Protein AF-A0A925PWD0-F1 (afdb_monomer)

Structure (mmCIF, N/CA/C/O backbone):
data_AF-A0A925PWD0-F1
#
_entry.id   AF-A0A925PWD0-F1
#
loop_
_atom_site.group_PDB
_atom_site.id
_atom_site.type_symbol
_atom_site.label_atom_id
_atom_site.label_alt_id
_atom_site.label_comp_id
_atom_site.label_asym_id
_atom_site.label_entity_id
_atom_site.label_seq_id
_atom_site.pdbx_PDB_ins_code
_atom_site.Cartn_x
_atom_site.Cartn_y
_atom_site.Cartn_z
_atom_site.occupancy
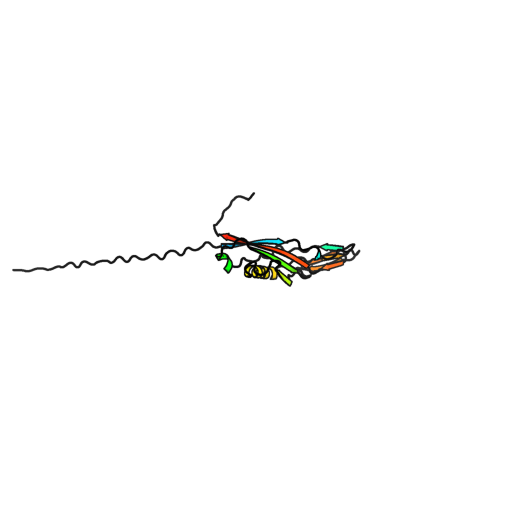_atom_site.B_iso_or_equiv
_atom_site.auth_seq_id
_atom_site.auth_comp_id
_atom_site.auth_asym_id
_atom_site.auth_atom_id
_atom_site.pdbx_PDB_model_num
ATOM 1 N N . MET A 1 1 ? -26.314 -36.583 107.421 1.00 37.47 1 MET A N 1
ATOM 2 C CA . MET A 1 1 ? -25.086 -37.087 106.774 1.00 37.47 1 MET A CA 1
ATOM 3 C C . MET A 1 1 ? -25.208 -36.868 105.271 1.00 37.47 1 MET A C 1
ATOM 5 O O . MET A 1 1 ? -26.117 -37.435 104.690 1.00 37.47 1 MET A O 1
ATOM 9 N N . ASN A 1 2 ? -24.307 -36.040 104.722 1.00 36.03 2 ASN A N 1
ATOM 10 C CA . ASN A 1 2 ? -23.785 -35.998 103.337 1.00 36.03 2 ASN A CA 1
ATOM 11 C C . ASN A 1 2 ? -24.796 -35.665 102.213 1.00 36.03 2 ASN A C 1
ATOM 13 O O . ASN A 1 2 ? -25.641 -36.484 101.892 1.00 36.03 2 ASN A O 1
ATOM 17 N N . LEU A 1 3 ? -24.865 -34.432 101.681 1.00 45.84 3 LEU A N 1
ATOM 18 C CA . LEU A 1 3 ? -23.930 -33.696 100.791 1.00 45.84 3 LEU A CA 1
ATOM 19 C C . LEU A 1 3 ? -23.773 -34.347 99.399 1.00 45.84 3 LEU A C 1
ATOM 21 O O . LEU A 1 3 ? -23.769 -35.569 99.305 1.00 45.84 3 LEU A O 1
ATOM 25 N N . HIS A 1 4 ? -23.546 -33.493 98.387 1.00 37.88 4 HIS A N 1
ATOM 26 C CA . HIS A 1 4 ? -23.200 -33.700 96.961 1.00 37.88 4 HIS A CA 1
ATOM 27 C C . HIS A 1 4 ? -24.377 -33.491 95.987 1.00 37.88 4 HIS A C 1
ATOM 29 O O . HIS A 1 4 ? -25.441 -34.050 96.183 1.00 37.88 4 HIS A O 1
ATOM 35 N N . ARG A 1 5 ? -24.281 -32.745 94.880 1.00 47.88 5 ARG A N 1
ATOM 36 C CA . ARG A 1 5 ? -23.246 -31.880 94.283 1.00 47.88 5 ARG A CA 1
ATOM 37 C C . ARG A 1 5 ? -23.944 -31.115 93.143 1.00 47.88 5 ARG A C 1
ATOM 39 O O . ARG A 1 5 ? -24.754 -31.689 92.424 1.00 47.88 5 ARG A O 1
ATOM 46 N N . ILE A 1 6 ? -23.604 -29.842 92.981 1.00 56.00 6 ILE A N 1
ATOM 47 C CA . ILE A 1 6 ? -23.965 -28.997 91.834 1.00 56.00 6 ILE A CA 1
ATOM 48 C C . ILE A 1 6 ? -23.190 -29.485 90.598 1.00 56.00 6 ILE A C 1
ATOM 50 O O . ILE A 1 6 ? -21.993 -29.750 90.701 1.00 56.00 6 ILE A O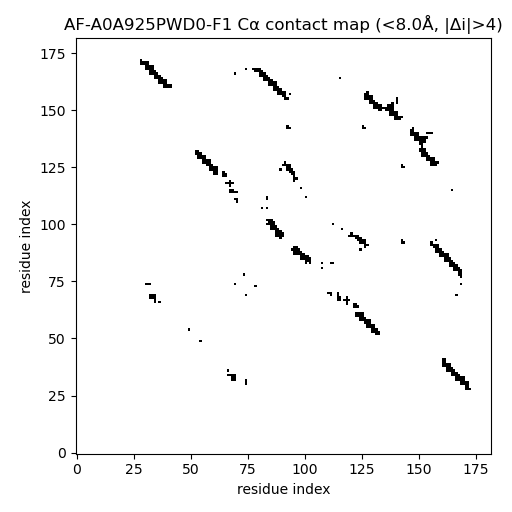 1
ATOM 54 N N . CYS A 1 7 ? -23.832 -29.541 89.430 1.00 39.88 7 CYS A N 1
ATOM 55 C CA . CYS A 1 7 ? -23.138 -29.498 88.141 1.00 39.88 7 CYS A CA 1
ATOM 56 C C . CYS A 1 7 ? -24.000 -28.745 87.121 1.00 39.88 7 CYS A C 1
ATOM 58 O O . CYS A 1 7 ? -24.932 -29.291 86.538 1.00 39.88 7 CYS A O 1
ATOM 60 N N . ALA A 1 8 ? -23.697 -27.458 86.961 1.00 47.94 8 ALA A N 1
ATOM 61 C CA . ALA A 1 8 ? -24.196 -26.630 85.877 1.00 47.94 8 ALA A CA 1
ATOM 62 C C . ALA A 1 8 ? -23.463 -27.022 84.585 1.00 47.94 8 ALA A C 1
ATOM 64 O O . ALA A 1 8 ? -22.235 -26.969 84.534 1.00 47.94 8 ALA A O 1
ATOM 65 N N . ILE A 1 9 ? -24.206 -27.421 83.554 1.00 51.12 9 ILE A N 1
ATOM 66 C CA . ILE A 1 9 ? -23.656 -27.665 82.218 1.00 51.12 9 ILE A CA 1
ATOM 67 C C . ILE A 1 9 ? -23.819 -26.371 81.420 1.00 51.12 9 ILE A C 1
ATOM 69 O O . ILE A 1 9 ? -24.931 -25.950 81.107 1.00 51.12 9 ILE A O 1
ATOM 73 N N . ALA A 1 10 ? -22.686 -25.723 81.151 1.00 51.53 10 ALA A N 1
ATOM 74 C CA . ALA A 1 10 ? -22.577 -24.549 80.300 1.00 51.53 10 ALA A CA 1
ATOM 75 C C . ALA A 1 10 ? -22.839 -24.931 78.833 1.00 51.53 10 ALA A C 1
ATOM 77 O O . ALA A 1 10 ? -22.207 -25.835 78.288 1.00 51.53 10 ALA A O 1
ATOM 78 N N . LEU A 1 11 ? -23.785 -24.233 78.207 1.00 48.12 11 LEU A N 1
ATOM 79 C CA . LEU A 1 11 ? -24.197 -24.417 76.820 1.00 48.12 11 LEU A CA 1
ATOM 80 C C . LEU A 1 11 ? -23.285 -23.577 75.905 1.00 48.12 11 LEU A C 1
ATOM 82 O O . LEU A 1 11 ? -23.420 -22.357 75.838 1.00 48.12 11 LEU A O 1
ATOM 86 N N . CYS A 1 12 ? -22.334 -24.215 75.217 1.00 44.69 12 CYS A N 1
ATOM 87 C CA . CYS A 1 12 ? -21.496 -23.566 74.204 1.00 44.69 12 CYS A CA 1
ATOM 88 C C . CYS A 1 12 ? -22.298 -23.332 72.913 1.00 44.69 12 CYS A C 1
ATOM 90 O O . CYS A 1 12 ? -22.581 -24.273 72.173 1.00 44.69 12 CYS A O 1
ATOM 92 N N . GLY A 1 13 ? -22.646 -22.075 72.630 1.00 51.06 13 GLY A N 1
ATOM 93 C CA . GLY A 1 13 ? -23.204 -21.654 71.345 1.00 51.06 13 GLY A CA 1
ATOM 94 C C . GLY A 1 13 ? -22.114 -21.572 70.275 1.00 51.06 13 GLY A C 1
ATOM 95 O O . GLY A 1 13 ? -21.239 -20.713 70.341 1.00 51.06 13 GLY A O 1
ATOM 96 N N . VAL A 1 14 ? -22.164 -22.463 69.285 1.00 57.44 14 VAL A N 1
ATOM 97 C CA . VAL A 1 14 ? -21.300 -22.407 68.098 1.00 57.44 14 VAL A CA 1
ATOM 98 C C . VAL A 1 14 ? -21.938 -21.448 67.095 1.00 57.44 14 VAL A C 1
ATOM 100 O O . VAL A 1 14 ? -22.982 -21.745 66.517 1.00 57.44 14 VAL A O 1
ATOM 103 N N . VAL A 1 15 ? -21.325 -20.282 66.897 1.00 61.31 15 VAL A N 1
ATOM 104 C CA . VAL A 1 15 ? -21.721 -19.340 65.844 1.00 61.31 15 VAL A CA 1
ATOM 105 C C . VAL A 1 15 ? -21.175 -19.871 64.519 1.00 61.31 15 VAL A C 1
ATOM 107 O O . VAL A 1 15 ? -19.968 -19.856 64.282 1.00 61.31 15 VAL A O 1
ATOM 110 N N . ALA A 1 16 ? -22.059 -20.381 63.663 1.00 58.75 16 ALA A N 1
ATOM 111 C CA . ALA A 1 16 ? -21.718 -20.765 62.300 1.00 58.75 16 ALA A CA 1
ATOM 112 C C . ALA A 1 16 ? -21.427 -19.499 61.475 1.00 58.75 16 ALA A C 1
ATOM 114 O O . ALA A 1 16 ? -22.331 -18.736 61.139 1.00 58.75 16 ALA A O 1
ATOM 115 N N . GLY A 1 17 ? -20.152 -19.258 61.169 1.00 46.69 17 GLY A N 1
ATOM 116 C CA . GLY A 1 17 ? -19.740 -18.225 60.225 1.00 46.69 17 GLY A CA 1
ATOM 117 C C . GLY A 1 17 ? -20.074 -18.651 58.797 1.00 46.69 17 GLY A C 1
ATOM 118 O O . GLY A 1 17 ? -19.444 -19.558 58.256 1.00 46.69 17 GLY A O 1
ATOM 119 N N . CYS A 1 18 ? -21.052 -17.997 58.173 1.00 51.19 18 CYS A N 1
ATOM 120 C CA . CYS A 1 18 ? -21.275 -18.099 56.735 1.00 51.19 18 CYS A CA 1
ATOM 121 C C . CYS A 1 18 ? -20.073 -17.488 56.005 1.00 51.19 18 CYS A C 1
ATOM 123 O O . CYS A 1 18 ? -19.943 -16.269 55.909 1.00 51.19 18 CYS A O 1
ATOM 125 N N . ALA A 1 19 ? -19.189 -18.338 55.486 1.00 55.91 19 ALA A N 1
ATOM 126 C CA . ALA A 1 19 ? -18.173 -17.925 54.533 1.00 55.91 19 ALA A CA 1
ATOM 127 C C . ALA A 1 19 ? -18.874 -17.461 53.245 1.00 55.91 19 ALA A C 1
ATOM 129 O O . ALA A 1 19 ? -19.354 -18.273 52.452 1.00 55.91 19 ALA A O 1
ATOM 130 N N . ALA A 1 20 ? -18.965 -16.145 53.054 1.00 49.53 20 ALA A N 1
ATOM 131 C CA . ALA A 1 20 ? -19.412 -15.554 51.803 1.00 49.53 20 ALA A CA 1
ATOM 132 C C . ALA A 1 20 ? -18.424 -15.950 50.695 1.00 49.53 20 ALA A C 1
ATOM 134 O O . ALA A 1 20 ? -17.280 -15.496 50.658 1.00 49.53 20 ALA A O 1
ATOM 135 N N . LYS A 1 21 ? -18.855 -16.846 49.806 1.00 49.72 21 LYS A N 1
ATOM 136 C CA . LYS A 1 21 ? -18.099 -17.243 48.618 1.00 49.72 21 LYS A CA 1
ATOM 137 C C . LYS A 1 21 ? -18.047 -16.021 47.694 1.00 49.72 21 LYS A C 1
ATOM 139 O O . LYS A 1 21 ? -19.094 -15.575 47.229 1.00 49.72 21 LYS A O 1
ATOM 144 N N . LYS A 1 22 ? -16.854 -15.448 47.475 1.00 44.25 22 LYS A N 1
ATOM 145 C CA . LYS A 1 22 ? -16.641 -14.358 46.504 1.00 44.25 22 LYS A CA 1
ATOM 146 C C . LYS A 1 22 ? -17.281 -14.791 45.173 1.00 44.25 22 LYS A C 1
ATOM 148 O O . LYS A 1 22 ? -16.967 -15.900 44.729 1.00 44.25 22 LYS A O 1
ATOM 153 N N . PRO A 1 23 ? -18.186 -13.996 44.568 1.00 46.59 23 PRO A N 1
ATOM 154 C CA . PRO A 1 23 ? -18.704 -14.296 43.241 1.00 46.59 23 PRO A CA 1
ATOM 155 C C . PRO A 1 23 ? -17.524 -14.548 42.309 1.00 46.59 23 PRO A C 1
ATOM 157 O O . PRO A 1 23 ? -16.574 -13.762 42.300 1.00 46.59 23 PRO A O 1
ATOM 160 N N . ALA A 1 24 ? -17.549 -15.677 41.603 1.00 49.78 24 ALA A N 1
ATOM 161 C CA . ALA A 1 24 ? -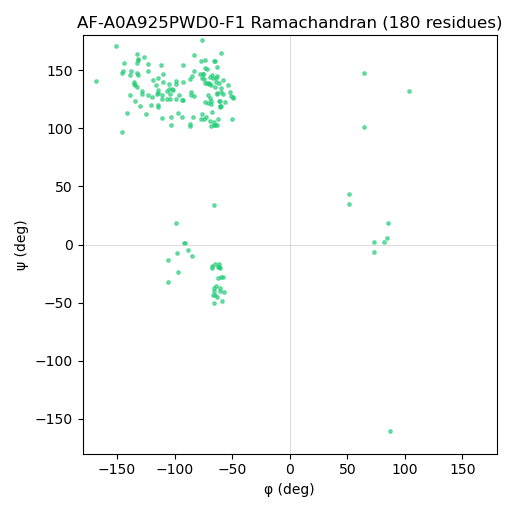16.571 -15.939 40.564 1.00 49.78 24 ALA A CA 1
ATOM 162 C C . ALA A 1 24 ? -16.640 -14.772 39.576 1.00 49.78 24 ALA A C 1
ATOM 164 O O . ALA A 1 24 ? -17.714 -14.443 39.071 1.00 49.78 24 ALA A O 1
ATOM 165 N N . GLU A 1 25 ? -15.506 -14.111 39.381 1.00 48.34 25 GLU A N 1
ATOM 166 C CA . GLU A 1 25 ? -15.354 -13.082 38.367 1.00 48.34 25 GLU A CA 1
ATOM 167 C C . GLU A 1 25 ? -15.643 -13.747 37.019 1.00 48.34 25 GLU A C 1
ATOM 169 O O . GLU A 1 25 ? -15.025 -14.757 36.675 1.00 48.34 25 GLU A O 1
ATOM 174 N N . LEU A 1 26 ? -16.672 -13.264 36.320 1.00 43.69 26 LEU A N 1
ATOM 175 C CA . LEU A 1 26 ? -16.999 -13.734 34.981 1.00 43.69 26 LEU A CA 1
ATOM 176 C C . LEU A 1 26 ? -15.813 -13.373 34.087 1.00 43.69 26 LEU A C 1
ATOM 178 O O . LEU A 1 26 ? -15.642 -12.210 33.732 1.00 43.69 26 LEU A O 1
ATOM 182 N N . VAL A 1 27 ? -14.979 -14.360 33.761 1.00 46.56 27 VAL A N 1
ATOM 183 C CA . VAL A 1 27 ? -13.963 -14.216 32.719 1.00 46.56 27 VAL A CA 1
ATOM 184 C C . VAL A 1 27 ? -14.730 -14.050 31.413 1.00 46.56 27 VAL A C 1
ATOM 186 O O . VAL A 1 27 ? -15.363 -14.995 30.937 1.00 46.56 27 VAL A O 1
ATOM 189 N N . GLU A 1 28 ? -14.766 -12.826 30.886 1.00 56.44 28 GLU A N 1
ATOM 190 C CA . GLU A 1 28 ? -15.310 -12.594 29.553 1.00 56.44 28 GLU A CA 1
ATOM 191 C C . GLU A 1 28 ? -14.492 -13.424 28.552 1.00 56.44 28 GLU A C 1
ATOM 193 O O . GLU A 1 28 ? -13.265 -13.446 28.663 1.00 56.44 28 GLU A O 1
ATOM 198 N N . PRO A 1 29 ? -15.134 -14.135 27.607 1.00 55.78 29 PRO A N 1
ATOM 199 C CA . PRO A 1 29 ? -14.403 -14.933 26.632 1.00 55.78 29 PRO A CA 1
ATOM 200 C C . PRO A 1 29 ? -13.434 -14.046 25.844 1.00 55.78 29 PRO A C 1
ATOM 202 O O . PRO A 1 29 ? -13.783 -12.914 25.490 1.00 55.78 29 PRO A O 1
ATOM 205 N N . ASP A 1 30 ? -12.243 -14.577 25.555 1.00 56.53 30 ASP A N 1
ATOM 206 C CA . ASP A 1 30 ? -11.233 -13.897 24.743 1.00 56.53 30 ASP A CA 1
ATOM 207 C C . ASP A 1 30 ? -11.850 -13.420 23.418 1.00 56.53 30 ASP A C 1
ATOM 209 O O . ASP A 1 30 ? -12.560 -14.163 22.737 1.00 56.53 30 ASP A O 1
ATOM 213 N N . ARG A 1 31 ? -11.616 -12.156 23.053 1.00 59.62 31 ARG A N 1
ATOM 214 C CA . ARG A 1 31 ? -12.145 -11.550 21.821 1.00 59.62 31 ARG A CA 1
ATOM 215 C C . ARG A 1 31 ? -11.053 -11.500 20.772 1.00 59.62 31 ARG A C 1
ATOM 217 O O . ARG A 1 31 ? -9.949 -11.041 21.056 1.00 59.62 31 ARG A O 1
ATOM 224 N N . ILE A 1 32 ? -11.378 -11.923 19.555 1.00 66.94 32 ILE A N 1
ATOM 225 C CA . ILE A 1 32 ? -10.427 -11.946 18.444 1.00 66.94 32 ILE A CA 1
ATOM 226 C C . ILE A 1 32 ? -10.906 -10.947 17.390 1.00 66.94 32 ILE A C 1
ATOM 228 O O . ILE A 1 32 ? -12.024 -11.049 16.878 1.00 66.94 32 ILE A O 1
ATOM 232 N N . GLY A 1 33 ? -10.065 -9.957 17.095 1.00 64.69 33 GLY A N 1
ATOM 233 C CA . GLY A 1 33 ? -10.262 -9.065 15.958 1.00 64.69 33 GLY A CA 1
ATOM 234 C C . GLY A 1 33 ? -9.850 -9.741 14.650 1.00 64.69 33 GLY A C 1
ATOM 235 O O . GLY A 1 33 ? -8.910 -10.531 14.629 1.00 64.69 33 GLY A O 1
ATOM 236 N N . ASP A 1 34 ? -10.544 -9.419 13.565 1.00 70.25 34 ASP A N 1
ATOM 237 C CA . ASP A 1 34 ? -10.271 -9.902 12.209 1.00 70.25 34 ASP A CA 1
ATOM 238 C C . ASP A 1 34 ? -10.275 -8.712 11.238 1.00 70.25 34 ASP A C 1
ATOM 240 O O . ASP A 1 34 ? -11.022 -7.746 11.443 1.00 70.25 34 ASP A O 1
ATOM 244 N N . VAL A 1 35 ? -9.437 -8.757 10.201 1.00 68.38 35 VAL A N 1
ATOM 245 C CA . VAL A 1 35 ? -9.275 -7.655 9.244 1.00 68.38 35 VAL A CA 1
ATOM 246 C C . VAL A 1 35 ? -9.380 -8.147 7.807 1.00 68.38 35 VAL A C 1
ATOM 248 O O . VAL A 1 35 ? -8.549 -8.914 7.328 1.00 68.38 35 VAL A O 1
ATOM 251 N N . GLY A 1 36 ? -10.376 -7.622 7.094 1.00 67.81 36 GLY A N 1
ATOM 252 C CA . GLY A 1 36 ? -10.478 -7.726 5.641 1.00 67.81 36 GLY A CA 1
ATOM 253 C C . GLY A 1 36 ? -9.712 -6.601 4.945 1.00 67.81 36 GLY A C 1
ATOM 254 O O . GLY A 1 36 ? -9.721 -5.463 5.413 1.00 67.81 36 GLY A O 1
ATOM 255 N N . ILE A 1 37 ? -9.076 -6.911 3.816 1.00 80.19 37 ILE A N 1
ATOM 256 C CA . ILE A 1 37 ? -8.270 -5.969 3.029 1.00 80.19 37 ILE A CA 1
ATOM 257 C C . ILE A 1 37 ? -8.749 -6.014 1.582 1.00 80.19 37 ILE A C 1
ATOM 259 O O . ILE A 1 37 ? -8.836 -7.090 0.991 1.00 80.19 37 ILE A O 1
ATOM 263 N N . LEU A 1 38 ? -9.027 -4.848 1.003 1.00 77.50 38 LEU A N 1
ATOM 264 C CA . LEU A 1 38 ? -9.427 -4.717 -0.392 1.00 77.50 38 LEU A CA 1
ATOM 265 C C . LEU A 1 38 ? -8.665 -3.567 -1.055 1.00 77.50 38 LEU A C 1
ATOM 267 O O . LEU A 1 38 ? -8.746 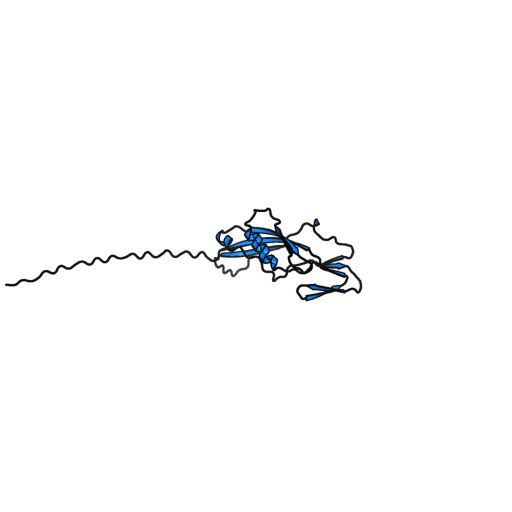-2.432 -0.593 1.00 77.50 38 LEU A O 1
ATOM 271 N N . ALA A 1 39 ? -7.960 -3.849 -2.153 1.00 80.00 39 ALA A N 1
ATOM 272 C CA . ALA A 1 39 ? -7.487 -2.799 -3.053 1.00 80.00 39 ALA A CA 1
ATOM 273 C C . ALA A 1 39 ? -8.695 -2.210 -3.793 1.00 80.00 39 ALA A C 1
ATOM 275 O O . ALA A 1 39 ? -9.497 -2.956 -4.362 1.00 80.00 39 ALA A O 1
ATOM 276 N N . ILE A 1 40 ? -8.835 -0.887 -3.770 1.00 84.50 40 ILE A N 1
ATOM 277 C CA . ILE A 1 40 ? -9.938 -0.170 -4.416 1.00 84.50 40 ILE A CA 1
ATOM 278 C C . ILE A 1 40 ? -9.414 0.648 -5.598 1.00 84.50 40 ILE A C 1
ATOM 280 O O . ILE A 1 40 ? -8.239 1.010 -5.661 1.00 84.50 40 ILE A O 1
ATOM 284 N N . GLU A 1 41 ? -10.284 0.905 -6.570 1.00 80.06 41 GLU A N 1
ATOM 285 C CA . GLU A 1 41 ? -9.915 1.648 -7.773 1.00 80.06 41 GLU A CA 1
ATOM 286 C C . GLU A 1 41 ? -9.623 3.116 -7.432 1.00 80.06 41 GLU A C 1
ATOM 288 O O . GLU A 1 41 ? -10.481 3.829 -6.908 1.00 80.06 41 GLU A O 1
ATOM 293 N N . ALA A 1 42 ? -8.402 3.560 -7.735 1.00 79.06 42 ALA A N 1
ATOM 294 C CA . ALA A 1 42 ? -8.022 4.965 -7.663 1.00 79.06 42 ALA A CA 1
ATOM 295 C C . ALA A 1 42 ? -8.579 5.739 -8.869 1.00 79.06 42 ALA A C 1
ATOM 297 O O . ALA A 1 42 ? -8.863 5.170 -9.924 1.00 79.06 42 ALA A O 1
ATOM 298 N N . ALA A 1 43 ? -8.709 7.061 -8.741 1.00 77.44 43 ALA A N 1
ATOM 299 C CA . ALA A 1 43 ? -9.206 7.897 -9.828 1.00 77.44 43 ALA A CA 1
ATOM 300 C C . ALA A 1 43 ? -8.304 7.786 -11.083 1.00 77.44 43 ALA A C 1
ATOM 302 O O . ALA A 1 43 ? -7.091 7.983 -10.979 1.00 77.44 43 ALA A O 1
ATOM 303 N N . PRO A 1 44 ? -8.861 7.570 -12.295 1.00 73.69 44 PRO A N 1
ATOM 304 C CA . PRO A 1 44 ? -8.063 7.428 -13.520 1.00 73.69 44 PRO A CA 1
ATOM 305 C C . PRO A 1 44 ? -7.165 8.631 -13.832 1.00 73.69 44 PRO A C 1
ATOM 307 O O . PRO A 1 44 ? -6.118 8.475 -14.456 1.00 73.69 44 PRO A O 1
ATOM 310 N N . ALA A 1 45 ? -7.560 9.827 -13.381 1.00 80.94 45 ALA A N 1
ATOM 311 C CA . ALA A 1 45 ? -6.792 11.060 -13.541 1.00 80.94 45 ALA A CA 1
ATOM 312 C C . ALA A 1 45 ? -5.416 11.022 -12.850 1.00 80.94 45 ALA A C 1
ATOM 314 O O . ALA A 1 45 ? -4.534 11.788 -13.228 1.00 80.94 45 ALA A O 1
ATOM 315 N N . ASP A 1 46 ? -5.222 10.116 -11.887 1.00 80.00 46 ASP A N 1
ATOM 316 C CA . ASP A 1 46 ? -3.974 9.975 -11.138 1.00 80.00 46 ASP A CA 1
ATOM 317 C C . ASP A 1 46 ? -3.010 8.947 -11.783 1.00 80.00 46 ASP A C 1
ATOM 319 O O . ASP A 1 46 ? -1.928 8.681 -11.255 1.00 80.00 46 ASP A O 1
ATOM 323 N N . SER A 1 47 ? -3.381 8.346 -12.923 1.00 85.31 47 SER A N 1
ATOM 324 C CA . SER A 1 47 ? -2.568 7.340 -13.622 1.00 85.31 47 SER A CA 1
ATOM 325 C C . SER A 1 47 ? -1.500 7.955 -14.527 1.00 85.31 47 SER A C 1
ATOM 327 O O . SER A 1 47 ? -1.689 9.009 -15.133 1.00 85.31 47 SER A O 1
ATOM 329 N N . TYR A 1 48 ? -0.381 7.244 -14.692 1.00 89.19 48 TYR A N 1
ATOM 330 C CA . TYR A 1 48 ? 0.623 7.617 -15.687 1.00 89.19 48 TYR A CA 1
ATOM 331 C C . TYR A 1 48 ? 0.043 7.576 -17.110 1.00 89.19 48 TYR A C 1
ATOM 333 O O . TYR A 1 48 ? -0.671 6.626 -17.448 1.00 89.19 48 TYR A O 1
ATOM 341 N N . PRO A 1 49 ? 0.383 8.553 -17.973 1.00 88.62 49 PRO A N 1
ATOM 342 C CA . PRO A 1 49 ? 0.033 8.476 -19.381 1.00 88.62 49 PRO A CA 1
ATOM 343 C C . PRO A 1 49 ? 0.752 7.290 -20.032 1.00 88.62 49 PRO A C 1
ATOM 345 O O . PRO A 1 49 ? 1.899 6.980 -19.700 1.00 88.62 49 PRO A O 1
ATOM 348 N N . VAL A 1 50 ? 0.070 6.629 -20.965 1.00 87.44 50 VAL A N 1
ATOM 349 C CA . VAL A 1 50 ? 0.633 5.520 -21.740 1.00 87.44 50 VAL A CA 1
ATOM 350 C C . VAL A 1 50 ? 0.996 6.031 -23.128 1.00 87.44 50 VAL A C 1
ATOM 352 O O . VAL A 1 50 ? 0.112 6.304 -23.940 1.00 87.44 50 VAL A O 1
ATOM 355 N N . ASP A 1 51 ? 2.294 6.134 -23.413 1.00 89.06 51 ASP A N 1
ATOM 356 C CA . ASP A 1 51 ? 2.776 6.520 -24.738 1.00 89.06 51 ASP A CA 1
ATOM 357 C C . ASP A 1 51 ? 2.832 5.329 -25.710 1.00 89.06 51 ASP A C 1
ATOM 359 O O . ASP A 1 51 ? 2.834 4.148 -25.342 1.00 89.06 51 ASP A O 1
ATOM 363 N N . THR A 1 52 ? 2.919 5.634 -27.008 1.00 86.44 52 THR A N 1
ATOM 364 C CA . THR A 1 52 ? 3.002 4.602 -28.051 1.00 86.44 52 THR A CA 1
ATOM 365 C C . THR A 1 52 ? 4.248 3.731 -27.869 1.00 86.44 52 THR A C 1
ATOM 367 O O . THR A 1 52 ? 5.382 4.210 -27.893 1.00 86.44 52 THR A O 1
ATOM 370 N N . GLY A 1 53 ? 4.039 2.416 -27.759 1.00 85.81 53 GLY A N 1
ATOM 371 C CA . GLY A 1 53 ? 5.120 1.440 -27.595 1.00 85.81 53 GLY A CA 1
ATOM 372 C C . GLY A 1 53 ? 5.585 1.247 -26.150 1.00 85.81 53 GLY A C 1
ATOM 373 O O . GLY A 1 53 ? 6.540 0.490 -25.931 1.00 85.81 53 GLY A O 1
ATOM 374 N N . GLU A 1 54 ? 4.906 1.883 -25.196 1.00 92.25 54 GLU A N 1
ATOM 375 C CA . GLU A 1 54 ? 5.065 1.634 -23.770 1.00 92.25 54 GLU A CA 1
ATOM 376 C C . GLU A 1 54 ? 4.060 0.597 -23.263 1.00 92.25 54 GLU A C 1
ATOM 378 O O . GLU A 1 54 ? 2.989 0.381 -23.832 1.00 92.25 54 GLU A O 1
ATOM 383 N N . ARG A 1 55 ? 4.438 -0.080 -22.183 1.00 92.56 55 ARG A N 1
ATOM 384 C CA . ARG A 1 55 ? 3.549 -0.910 -21.373 1.00 92.56 55 ARG A CA 1
ATOM 385 C C . ARG A 1 55 ? 3.950 -0.799 -19.912 1.00 92.56 55 ARG A C 1
ATOM 387 O O . ARG A 1 55 ? 5.118 -0.548 -19.614 1.00 92.56 55 ARG A O 1
ATOM 394 N N . PHE A 1 56 ? 3.006 -1.070 -19.024 1.00 93.25 56 PHE A N 1
ATOM 395 C CA . PHE A 1 56 ? 3.252 -1.105 -17.590 1.00 93.25 56 PHE A CA 1
ATOM 396 C C . PHE A 1 56 ? 3.163 -2.537 -17.062 1.00 93.25 56 PHE A C 1
ATOM 398 O O . PHE A 1 56 ? 2.316 -3.320 -17.492 1.00 93.25 56 PHE A O 1
ATOM 405 N N . VAL A 1 57 ? 4.065 -2.881 -16.145 1.00 92.94 57 VAL A N 1
ATOM 406 C CA . VAL A 1 57 ? 3.905 -4.016 -15.232 1.00 92.94 57 VAL A CA 1
ATOM 407 C C . VAL A 1 57 ? 3.377 -3.433 -13.937 1.00 92.94 57 VAL A C 1
ATOM 409 O O . VAL A 1 57 ? 4.065 -2.630 -13.305 1.00 92.94 57 VAL A O 1
ATOM 412 N N . TYR A 1 58 ? 2.141 -3.783 -13.598 1.00 90.62 58 TYR A N 1
ATOM 413 C CA . TYR 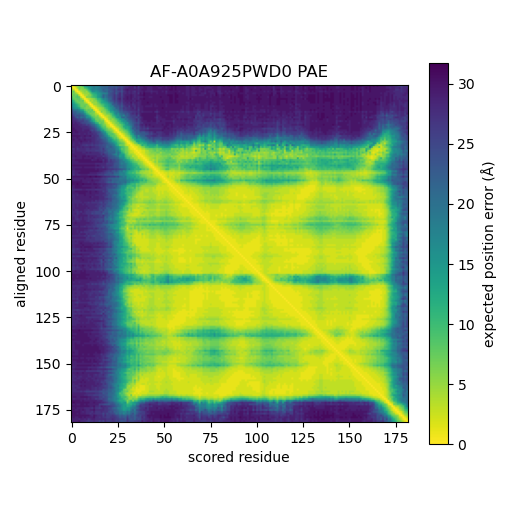A 1 58 ? 1.468 -3.225 -12.436 1.00 90.62 58 TYR A CA 1
ATOM 414 C C . TYR A 1 58 ? 2.023 -3.813 -11.136 1.00 90.62 58 TYR A C 1
ATOM 416 O O . TYR A 1 58 ? 2.333 -5.006 -11.094 1.00 90.62 58 TYR A O 1
ATOM 424 N N . PRO A 1 59 ? 2.139 -2.986 -10.088 1.00 93.88 59 PRO A N 1
ATOM 425 C CA . PRO A 1 59 ? 2.595 -3.422 -8.784 1.00 93.88 59 PRO A CA 1
ATOM 426 C C . PRO A 1 59 ? 1.517 -4.238 -8.068 1.00 93.88 59 PRO A C 1
ATOM 428 O O . PRO A 1 59 ? 0.316 -4.025 -8.244 1.00 93.88 59 PRO A O 1
ATOM 431 N N . ALA A 1 60 ? 1.972 -5.128 -7.201 1.00 90.88 60 ALA A N 1
ATOM 432 C CA . ALA A 1 60 ? 1.165 -5.931 -6.294 1.00 90.88 60 ALA A CA 1
ATOM 433 C C . ALA A 1 60 ? 1.852 -6.006 -4.920 1.00 90.88 60 ALA A C 1
ATOM 435 O O . ALA A 1 60 ? 3.091 -6.019 -4.880 1.00 90.88 60 ALA A O 1
ATOM 436 N N . PRO A 1 61 ? 1.092 -6.046 -3.810 1.00 93.12 61 PRO A N 1
ATOM 437 C CA . PRO A 1 61 ? 1.654 -6.317 -2.489 1.00 93.12 61 PRO A CA 1
ATOM 438 C C . PRO A 1 61 ? 2.249 -7.728 -2.448 1.00 93.12 61 PRO A C 1
ATOM 440 O O . PRO A 1 61 ? 1.802 -8.611 -3.179 1.00 93.12 61 PRO A O 1
ATOM 443 N N . TRP A 1 62 ? 3.243 -7.947 -1.590 1.00 89.25 62 TRP A N 1
ATOM 444 C CA . TRP A 1 62 ? 3.708 -9.302 -1.293 1.00 89.25 62 TRP A CA 1
ATOM 445 C C . TRP A 1 62 ? 2.725 -10.029 -0.368 1.00 89.25 62 TRP A C 1
ATOM 447 O O . TRP A 1 62 ? 2.096 -9.409 0.491 1.00 89.25 62 TRP A O 1
ATOM 457 N N . ASP A 1 63 ? 2.604 -11.346 -0.548 1.00 86.75 63 ASP A N 1
ATOM 458 C CA . ASP A 1 63 ? 1.635 -12.187 0.172 1.00 86.75 63 ASP A CA 1
ATOM 459 C C . ASP A 1 63 ? 1.933 -12.313 1.679 1.00 86.75 63 ASP A C 1
ATOM 461 O O . ASP A 1 63 ? 1.050 -12.665 2.458 1.00 86.75 63 ASP A O 1
ATOM 465 N N . ASP A 1 64 ? 3.169 -12.038 2.101 1.00 88.38 64 ASP A N 1
ATOM 466 C CA . ASP A 1 64 ? 3.629 -12.109 3.492 1.00 88.38 64 ASP A CA 1
ATOM 467 C C . ASP A 1 64 ? 3.480 -10.786 4.259 1.00 88.38 64 ASP A C 1
ATOM 469 O O . ASP A 1 64 ? 3.816 -10.714 5.444 1.00 88.38 64 ASP A O 1
ATOM 473 N N . ASN A 1 65 ? 2.942 -9.747 3.614 1.00 90.88 65 ASN A N 1
ATOM 474 C CA . ASN A 1 65 ? 2.612 -8.490 4.270 1.00 90.88 65 ASN A CA 1
ATOM 475 C C . ASN A 1 65 ? 1.575 -8.730 5.390 1.00 90.88 65 ASN A C 1
ATOM 477 O O . ASN A 1 65 ? 0.456 -9.173 5.112 1.00 90.88 65 ASN A O 1
ATOM 481 N N . PRO A 1 66 ? 1.891 -8.418 6.660 1.00 90.44 66 PRO A N 1
ATOM 482 C CA . PRO A 1 66 ? 0.988 -8.707 7.767 1.00 90.44 66 PRO A CA 1
ATOM 483 C C . PRO A 1 66 ? -0.231 -7.770 7.747 1.00 90.44 66 PRO A C 1
ATOM 485 O O . PRO A 1 66 ? -0.066 -6.566 7.538 1.00 90.44 66 PRO A O 1
ATOM 488 N N . PRO A 1 67 ? -1.456 -8.251 8.016 1.00 90.50 67 PRO A N 1
ATOM 489 C CA . PRO A 1 67 ? -2.605 -7.363 8.169 1.00 90.50 67 PRO A CA 1
ATOM 490 C C . PRO A 1 67 ? -2.429 -6.457 9.402 1.00 90.50 67 PRO A C 1
ATOM 492 O O . PRO A 1 67 ? -1.695 -6.809 10.330 1.00 90.50 67 PRO A O 1
ATOM 495 N N . PRO A 1 68 ? -3.109 -5.298 9.466 1.00 93.12 68 PRO A N 1
ATOM 496 C CA . PRO A 1 68 ? -3.123 -4.506 10.686 1.00 93.12 68 PRO A CA 1
ATOM 497 C C . PRO A 1 68 ? -3.854 -5.236 11.807 1.00 93.12 68 PRO A C 1
ATOM 499 O O . PRO A 1 68 ? -4.866 -5.898 11.592 1.00 93.12 68 PRO A O 1
ATOM 502 N N . SER A 1 69 ? -3.349 -5.084 13.026 1.00 91.62 69 SER A N 1
ATOM 503 C CA . SER A 1 69 ? -3.995 -5.629 14.217 1.00 91.62 69 SER A CA 1
ATOM 504 C C . SER A 1 69 ? -5.193 -4.775 14.621 1.00 91.62 69 SER A C 1
ATOM 506 O O . SER A 1 69 ? -5.147 -3.546 14.555 1.00 91.62 69 SER A O 1
ATOM 508 N N . TYR A 1 70 ? -6.257 -5.413 15.102 1.00 92.38 70 TYR A N 1
ATOM 509 C CA . TYR A 1 70 ? -7.365 -4.694 15.726 1.00 92.38 70 TYR A CA 1
ATOM 510 C C . TYR A 1 70 ? -6.863 -3.971 16.995 1.00 92.38 70 TYR A C 1
ATOM 512 O O . TYR A 1 70 ? -6.223 -4.620 17.825 1.00 92.38 70 TYR A O 1
ATOM 520 N N . PRO A 1 71 ? -7.143 -2.668 17.199 1.00 92.25 71 PRO A N 1
ATOM 521 C CA . PRO A 1 71 ? -6.697 -1.958 18.399 1.00 92.25 71 PRO A CA 1
ATOM 522 C C . PRO A 1 71 ? -7.260 -2.576 19.690 1.00 92.25 71 PRO A C 1
ATOM 524 O O . PRO A 1 71 ? -8.473 -2.582 19.902 1.00 92.25 71 PRO A O 1
ATOM 527 N N . GLU A 1 72 ? -6.389 -3.062 20.580 1.00 88.81 72 GLU A N 1
ATOM 528 C CA . GLU A 1 72 ? -6.789 -3.828 21.775 1.00 88.81 72 GLU A CA 1
ATOM 529 C C . GLU A 1 72 ? -7.769 -3.069 22.682 1.00 88.81 72 GLU A C 1
ATOM 531 O O . GLU A 1 72 ? -8.769 -3.625 23.134 1.00 88.81 72 GLU A O 1
ATOM 536 N N . LEU A 1 73 ? -7.544 -1.765 22.882 1.00 87.94 73 LEU A N 1
ATOM 537 C CA . LEU A 1 73 ? -8.406 -0.904 23.706 1.00 87.94 73 LEU A CA 1
ATOM 538 C C . LEU A 1 73 ? -9.828 -0.734 23.141 1.00 87.94 73 LEU A C 1
ATOM 540 O O . LEU A 1 73 ? -10.733 -0.313 23.862 1.00 87.94 73 LEU A O 1
ATOM 544 N N . LEU A 1 74 ? -10.033 -1.057 21.861 1.00 90.19 74 LEU A N 1
ATOM 545 C CA . LEU A 1 74 ? -11.328 -0.985 21.184 1.00 90.19 74 LEU A CA 1
ATOM 546 C C . LEU A 1 74 ? -12.034 -2.352 21.117 1.00 90.19 74 LEU A C 1
ATOM 548 O O . LEU A 1 74 ? -13.204 -2.416 20.732 1.00 90.19 74 LEU A O 1
ATOM 552 N N . LEU A 1 75 ? -11.372 -3.449 21.513 1.00 85.44 75 LEU A N 1
ATOM 553 C CA . LEU A 1 75 ? -11.978 -4.789 21.529 1.00 85.44 75 LEU A CA 1
ATOM 554 C C . LEU A 1 75 ? -13.114 -4.903 22.551 1.00 85.44 75 LEU A C 1
ATOM 556 O O . LEU A 1 75 ? -14.137 -5.525 22.279 1.00 85.44 75 LEU A O 1
ATOM 560 N N . SER A 1 76 ? -12.983 -4.261 23.713 1.00 82.12 76 SER A N 1
ATOM 561 C CA . SER A 1 76 ? -14.020 -4.273 24.756 1.00 82.12 76 SER A CA 1
ATOM 562 C C . SER A 1 76 ? -15.297 -3.523 24.360 1.00 82.12 76 SER A C 1
ATOM 564 O O . SER A 1 76 ? -16.351 -3.753 24.951 1.00 82.12 76 SER A O 1
ATOM 566 N N . GLN A 1 77 ? -15.223 -2.658 23.344 1.00 85.62 77 GLN A N 1
ATOM 567 C CA . GLN A 1 77 ? -16.321 -1.779 22.941 1.00 85.62 77 GLN A CA 1
ATOM 568 C C . GLN A 1 77 ? -17.333 -2.438 21.996 1.00 85.62 77 GLN A C 1
ATOM 570 O O . GLN A 1 77 ? -18.388 -1.855 21.760 1.00 85.62 77 GLN A O 1
ATOM 575 N N . ARG A 1 78 ? -17.044 -3.639 21.468 1.00 84.50 78 ARG A N 1
ATOM 576 C CA . ARG A 1 78 ? -17.959 -4.396 20.587 1.00 84.50 78 ARG A CA 1
ATOM 577 C C . ARG A 1 78 ? -18.478 -3.567 19.412 1.00 84.50 78 ARG A C 1
ATOM 579 O O . ARG A 1 78 ? -19.672 -3.560 19.109 1.00 84.50 78 ARG A O 1
ATOM 586 N N . LEU A 1 79 ? -17.569 -2.816 18.795 1.00 88.06 79 LEU A N 1
ATOM 587 C CA . LEU A 1 79 ? -17.912 -1.905 17.712 1.00 88.06 79 LEU A CA 1
ATOM 588 C C . LEU A 1 79 ? -18.469 -2.691 16.512 1.00 88.06 79 LEU A C 1
ATOM 590 O O . LEU A 1 79 ? -17.996 -3.798 16.233 1.00 88.06 79 LEU A O 1
ATOM 594 N N . PRO A 1 80 ? -19.445 -2.130 15.771 1.00 90.06 80 PRO A N 1
ATOM 595 C CA . PRO A 1 80 ? -19.804 -2.665 14.462 1.00 90.06 80 PRO A CA 1
ATOM 596 C C . PRO A 1 80 ? -18.587 -2.624 13.518 1.00 90.06 80 PRO A C 1
ATOM 598 O O . PRO A 1 80 ? -17.622 -1.915 13.811 1.00 90.06 80 PRO A O 1
ATOM 601 N N . PRO A 1 81 ? -18.617 -3.338 12.375 1.00 89.69 81 PRO A N 1
ATOM 602 C CA . PRO A 1 81 ? -17.521 -3.314 11.413 1.00 89.69 81 PRO A CA 1
ATOM 603 C C . PRO A 1 81 ? -17.068 -1.893 11.060 1.00 89.69 81 PRO A C 1
ATOM 605 O O . PRO A 1 81 ? -17.882 -1.063 10.645 1.00 89.69 81 PRO A O 1
ATOM 608 N N . VAL A 1 82 ? -15.768 -1.632 11.196 1.00 92.50 82 VAL A N 1
ATOM 609 C CA . VAL A 1 82 ? -15.165 -0.321 10.930 1.00 92.50 82 VAL A CA 1
ATOM 610 C C . VAL A 1 82 ? -14.373 -0.385 9.635 1.00 92.50 82 VAL A C 1
ATOM 612 O O . VAL A 1 82 ? -13.482 -1.219 9.491 1.00 92.50 82 VAL A O 1
ATOM 615 N N . ARG A 1 83 ? -14.684 0.512 8.697 1.00 93.25 83 ARG A N 1
ATOM 616 C CA . ARG A 1 83 ? -13.963 0.647 7.425 1.00 93.25 83 ARG A CA 1
ATOM 617 C C . ARG A 1 83 ? -13.020 1.834 7.483 1.00 93.25 83 ARG A C 1
ATOM 619 O O . ARG A 1 83 ? -13.437 2.911 7.903 1.00 93.25 83 ARG A O 1
ATOM 626 N N . VAL A 1 84 ? -11.788 1.633 7.035 1.00 94.06 84 VAL A N 1
ATOM 627 C CA . VAL A 1 84 ? -10.769 2.675 6.907 1.00 94.06 84 VAL A CA 1
ATOM 628 C C . VAL A 1 84 ? -10.273 2.687 5.470 1.00 94.06 84 VAL A C 1
ATOM 630 O O . VAL A 1 84 ? -9.624 1.733 5.034 1.00 94.06 84 VAL A O 1
ATOM 633 N N . LYS A 1 85 ? -10.570 3.764 4.741 1.00 95.44 85 LYS A N 1
ATOM 634 C CA . LYS A 1 85 ? -10.076 3.982 3.381 1.00 95.44 85 LYS A CA 1
ATOM 635 C C . LYS A 1 85 ? -8.833 4.849 3.398 1.00 95.44 85 LYS A C 1
ATOM 637 O O . LYS A 1 85 ? -8.823 5.935 3.985 1.00 95.44 85 LYS A O 1
ATOM 642 N N . ILE A 1 86 ? -7.789 4.380 2.731 1.00 95.19 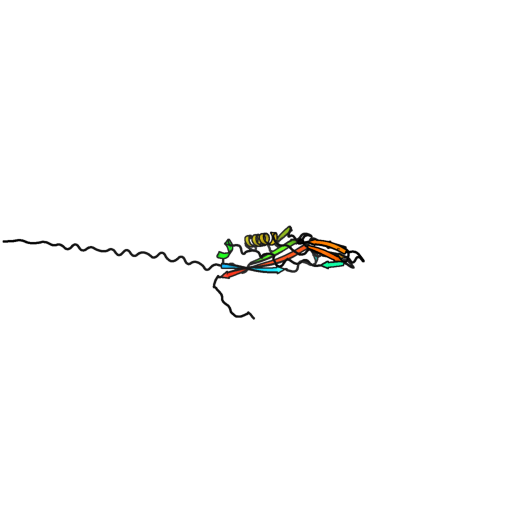86 ILE A N 1
ATOM 643 C CA . ILE A 1 86 ? -6.501 5.064 2.661 1.00 95.19 86 ILE A CA 1
ATOM 644 C C . ILE A 1 86 ? -5.987 5.121 1.235 1.00 95.19 86 ILE A C 1
ATOM 646 O O . ILE A 1 86 ? -6.304 4.263 0.417 1.00 95.19 86 ILE A O 1
ATOM 650 N N . ARG A 1 87 ? -5.130 6.108 0.993 1.00 96.06 87 ARG A N 1
ATOM 651 C CA . ARG A 1 87 ? -4.175 6.137 -0.108 1.00 96.06 87 ARG A CA 1
ATOM 652 C C . ARG A 1 87 ? -2.786 5.905 0.455 1.00 96.06 87 ARG A C 1
ATOM 654 O O . ARG A 1 87 ? -2.399 6.561 1.426 1.00 96.06 87 ARG A O 1
ATOM 661 N N . LEU A 1 88 ? -2.030 5.007 -0.159 1.00 96.44 88 LEU A N 1
ATOM 662 C CA . LEU A 1 88 ? -0.606 4.831 0.110 1.00 96.44 88 LEU A CA 1
ATOM 663 C C . LEU A 1 88 ? 0.224 5.309 -1.082 1.00 96.44 88 LEU A C 1
ATOM 665 O O . LEU A 1 88 ? -0.219 5.187 -2.219 1.00 96.44 88 LEU A O 1
ATOM 669 N N . ILE A 1 89 ? 1.409 5.858 -0.819 1.00 97.00 89 ILE A N 1
ATOM 670 C CA . ILE A 1 89 ? 2.428 6.179 -1.828 1.00 97.00 89 ILE A CA 1
ATOM 671 C C . ILE A 1 89 ? 3.593 5.219 -1.619 1.00 97.00 89 ILE A C 1
ATOM 673 O O . ILE A 1 89 ? 4.096 5.098 -0.501 1.00 97.00 89 ILE A O 1
ATOM 677 N N . VAL A 1 90 ? 4.020 4.560 -2.691 1.00 97.44 90 VAL A N 1
ATOM 678 C CA . VAL A 1 90 ? 5.113 3.588 -2.717 1.00 97.44 90 VAL A CA 1
ATOM 679 C C . VAL A 1 90 ? 6.230 4.117 -3.602 1.00 97.44 90 VAL A C 1
ATOM 681 O O . VAL A 1 90 ? 5.967 4.663 -4.674 1.00 97.44 90 VAL A O 1
ATOM 684 N N . ASP A 1 91 ? 7.470 3.961 -3.155 1.00 97.31 91 ASP A N 1
ATOM 685 C CA . ASP A 1 91 ? 8.647 4.303 -3.953 1.00 97.31 91 ASP A CA 1
ATOM 686 C C . ASP A 1 91 ? 8.960 3.264 -5.049 1.00 97.31 91 ASP A C 1
ATOM 688 O O . ASP A 1 91 ? 8.337 2.205 -5.162 1.00 97.31 91 ASP A O 1
ATOM 692 N N . GLU A 1 92 ? 9.972 3.557 -5.864 1.00 96.06 92 GLU A N 1
ATOM 693 C CA . GLU A 1 92 ? 10.461 2.691 -6.942 1.00 96.06 92 GLU A CA 1
ATOM 694 C C . GLU A 1 92 ? 11.009 1.343 -6.439 1.00 96.06 92 GLU A C 1
ATOM 696 O O . GLU A 1 92 ? 11.149 0.398 -7.217 1.00 96.06 92 GLU A O 1
ATOM 701 N N . GLY A 1 93 ? 11.358 1.254 -5.152 1.00 94.38 93 GLY A N 1
ATOM 702 C CA . GLY A 1 93 ? 11.848 0.047 -4.490 1.00 94.38 93 GLY A CA 1
ATOM 703 C C . GLY A 1 93 ? 10.737 -0.828 -3.908 1.00 94.38 93 GLY A C 1
ATOM 704 O O . GLY A 1 93 ? 11.034 -1.920 -3.416 1.00 94.38 93 GLY A O 1
ATOM 705 N N . GLY A 1 94 ? 9.482 -0.372 -3.966 1.00 95.25 94 GLY A N 1
ATOM 706 C CA . GLY A 1 94 ? 8.333 -1.081 -3.423 1.00 95.25 94 GLY A CA 1
ATOM 707 C C . GLY A 1 94 ? 8.090 -0.828 -1.934 1.00 95.25 94 GLY A C 1
ATOM 708 O O . GLY A 1 94 ? 7.408 -1.635 -1.306 1.00 95.25 94 GLY A O 1
ATOM 709 N N . ARG A 1 95 ? 8.640 0.237 -1.336 1.00 96.56 95 ARG A N 1
ATOM 710 C CA . ARG A 1 95 ? 8.394 0.591 0.074 1.00 96.56 95 ARG A CA 1
ATOM 711 C C . ARG A 1 95 ? 7.344 1.680 0.210 1.00 96.56 95 ARG A C 1
ATOM 713 O O . ARG A 1 95 ? 7.371 2.668 -0.521 1.00 96.56 95 ARG A O 1
ATOM 720 N N . VAL A 1 96 ? 6.452 1.521 1.185 1.00 97.56 96 VAL A N 1
ATOM 721 C CA . VAL A 1 96 ? 5.468 2.551 1.533 1.00 97.56 96 VAL A CA 1
ATOM 722 C C . VAL A 1 96 ? 6.186 3.757 2.145 1.00 97.56 96 VAL A C 1
ATOM 724 O O . VAL A 1 96 ? 6.902 3.625 3.135 1.00 97.56 96 VAL A O 1
ATOM 727 N N . GLN A 1 97 ? 5.984 4.934 1.556 1.00 97.94 97 GLN A N 1
ATOM 728 C CA . GLN A 1 97 ? 6.572 6.208 1.987 1.00 97.94 97 GLN A CA 1
ATOM 729 C C . GLN A 1 97 ? 5.556 7.114 2.686 1.00 97.94 97 GLN A C 1
ATOM 731 O O . GLN A 1 97 ? 5.906 7.873 3.587 1.00 97.94 97 GLN A O 1
ATOM 736 N N . GLN A 1 98 ? 4.288 7.042 2.278 1.00 97.38 98 GLN A N 1
ATOM 737 C CA . GLN A 1 98 ? 3.226 7.867 2.843 1.00 97.38 98 GLN A CA 1
ATOM 738 C C . GLN A 1 98 ? 1.912 7.096 2.888 1.00 97.38 98 GLN A C 1
ATOM 740 O O . GLN A 1 98 ? 1.616 6.292 2.006 1.00 97.38 98 GLN A O 1
ATOM 745 N N . THR A 1 99 ? 1.097 7.394 3.896 1.00 96.81 99 THR A N 1
ATOM 746 C CA . THR A 1 99 ? -0.285 6.927 4.010 1.00 96.81 99 THR A CA 1
ATOM 747 C C . THR A 1 99 ? -1.174 8.106 4.378 1.00 96.81 99 THR A C 1
ATOM 749 O O . THR A 1 99 ? -0.829 8.900 5.255 1.00 96.81 99 THR A O 1
ATOM 752 N N . THR A 1 100 ? -2.320 8.240 3.721 1.00 95.69 100 THR A N 1
ATOM 753 C CA . THR A 1 100 ? -3.276 9.328 3.951 1.00 95.69 100 THR A CA 1
ATOM 754 C C . THR A 1 100 ? -4.692 8.766 4.004 1.00 95.69 100 THR A C 1
ATOM 756 O O . THR A 1 100 ? -5.028 7.874 3.231 1.00 95.69 100 THR A O 1
ATOM 759 N N . LEU A 1 101 ? -5.516 9.271 4.925 1.00 94.94 101 LEU A N 1
ATOM 760 C CA . LEU A 1 101 ? -6.938 8.930 4.990 1.00 94.94 101 LEU A CA 1
ATOM 761 C C . LEU A 1 101 ? -7.686 9.513 3.789 1.00 94.94 101 LEU A C 1
ATOM 763 O O . LEU A 1 101 ? -7.476 10.670 3.428 1.00 94.94 101 LEU A O 1
ATOM 767 N N . LEU A 1 102 ? -8.574 8.708 3.210 1.00 92.81 102 LEU A N 1
ATOM 768 C CA . LEU A 1 102 ? -9.534 9.147 2.194 1.00 92.81 102 LEU A CA 1
ATOM 769 C C . LEU A 1 102 ? -10.910 9.458 2.800 1.00 92.81 102 LEU A C 1
ATOM 771 O O . LEU A 1 102 ? -11.675 10.225 2.220 1.00 92.81 102 LEU A O 1
ATOM 775 N N . ASP A 1 103 ? -11.220 8.876 3.961 1.00 86.44 103 ASP A N 1
ATOM 776 C CA . ASP A 1 103 ? -12.442 9.172 4.709 1.00 86.44 103 ASP A CA 1
ATOM 777 C C . ASP A 1 103 ? -12.376 10.549 5.393 1.00 86.44 103 ASP A C 1
ATOM 779 O O . ASP A 1 103 ? -11.301 11.098 5.656 1.00 86.44 103 ASP A O 1
ATOM 783 N N . ALA A 1 104 ? -13.545 11.104 5.724 1.00 82.44 104 ALA A N 1
ATOM 784 C CA . ALA A 1 104 ? -13.626 12.371 6.437 1.00 82.44 104 ALA A CA 1
ATOM 785 C C . ALA A 1 104 ? -13.000 12.258 7.847 1.00 82.44 104 ALA A C 1
ATOM 787 O O . ALA A 1 104 ? -13.230 11.264 8.549 1.00 82.44 104 ALA A O 1
ATOM 788 N N . PRO A 1 105 ? -12.250 13.277 8.313 1.00 79.56 105 PRO A N 1
ATOM 789 C CA . PRO A 1 105 ? -11.722 13.294 9.673 1.00 79.56 105 PRO A CA 1
ATOM 790 C C . PRO A 1 105 ? -12.824 13.084 10.721 1.00 79.56 105 PRO A C 1
ATOM 792 O O . PRO A 1 105 ? -13.897 13.676 10.629 1.00 79.56 105 PRO A O 1
ATOM 795 N N . GLY A 1 106 ? -12.547 12.260 11.735 1.00 79.31 106 GLY A N 1
ATOM 796 C CA . GLY A 1 106 ? -13.470 12.004 12.848 1.00 79.31 106 GLY A CA 1
ATOM 797 C C . GLY A 1 106 ? -14.571 10.972 12.576 1.00 79.31 106 GLY A C 1
ATOM 798 O O . GLY A 1 106 ? -15.380 10.727 13.464 1.00 79.31 106 GLY A O 1
ATOM 799 N N . GLN A 1 107 ? -14.601 10.343 11.394 1.00 85.56 107 GLN A N 1
ATOM 800 C CA . GLN A 1 107 ? -15.565 9.279 11.083 1.00 85.56 107 GLN A CA 1
ATOM 801 C C . GLN A 1 107 ? -15.385 8.031 11.965 1.00 85.56 107 GLN A C 1
ATOM 803 O O . GLN A 1 107 ? -16.368 7.398 12.338 1.00 85.56 107 GLN A O 1
ATOM 808 N N . ASN A 1 108 ? -14.140 7.694 12.307 1.00 88.06 108 ASN A N 1
ATOM 809 C CA . ASN A 1 108 ? -13.778 6.536 13.123 1.00 88.06 108 ASN A CA 1
ATOM 810 C C . ASN A 1 108 ? -12.792 6.941 14.225 1.00 88.06 108 ASN A C 1
ATOM 812 O O . ASN A 1 108 ? -12.140 7.985 14.131 1.00 88.06 108 ASN A O 1
ATOM 816 N N . ASP A 1 109 ? -12.631 6.074 15.228 1.00 92.88 109 ASP A N 1
ATOM 817 C CA . ASP A 1 109 ? -11.565 6.221 16.221 1.00 92.88 109 ASP A CA 1
ATOM 818 C C . ASP A 1 109 ? -10.183 6.236 15.523 1.00 92.88 109 ASP A C 1
ATOM 820 O O . ASP A 1 109 ? -9.896 5.350 14.704 1.00 92.88 109 ASP A O 1
ATOM 824 N N . PRO A 1 110 ? -9.311 7.224 15.809 1.00 94.69 110 PRO A N 1
ATOM 825 C CA . PRO A 1 110 ? -8.012 7.361 15.151 1.00 94.69 110 PRO A CA 1
ATOM 826 C C . PRO A 1 110 ? -7.079 6.159 15.365 1.00 94.69 110 PRO A C 1
ATOM 828 O O . PRO A 1 110 ? -6.165 5.956 14.561 1.00 94.69 110 PRO A O 1
ATOM 831 N N . ALA A 1 111 ? -7.307 5.330 16.390 1.00 94.62 111 ALA A N 1
ATOM 832 C CA . ALA A 1 111 ? -6.514 4.130 16.633 1.00 94.62 111 ALA A CA 1
ATOM 833 C C . ALA A 1 111 ? -6.609 3.110 15.485 1.00 94.62 111 ALA A C 1
ATOM 835 O O . ALA A 1 111 ? -5.637 2.402 15.228 1.00 94.62 111 ALA A O 1
ATOM 836 N N . PHE A 1 112 ? -7.726 3.060 14.745 1.00 94.56 112 PHE A N 1
ATOM 837 C CA . PHE A 1 112 ? -7.829 2.194 13.566 1.00 94.56 112 PHE A CA 1
ATOM 838 C C . PHE A 1 112 ? -6.887 2.638 12.447 1.00 94.56 112 PHE A C 1
ATOM 840 O O . PHE A 1 112 ? -6.190 1.813 11.860 1.00 94.56 112 PHE A O 1
ATOM 847 N N . PHE A 1 113 ? -6.813 3.943 12.175 1.00 95.69 113 PHE A N 1
ATOM 848 C CA . PHE A 1 113 ? -5.867 4.459 11.187 1.00 95.69 113 PHE A CA 1
ATOM 849 C C . PHE A 1 113 ? -4.415 4.261 11.641 1.00 95.69 113 PHE A C 1
ATOM 851 O O . PHE A 1 113 ? -3.580 3.840 10.844 1.00 95.69 113 PHE A O 1
ATOM 858 N N . ALA A 1 114 ? -4.120 4.467 12.928 1.00 96.00 114 ALA A N 1
ATOM 859 C CA . ALA A 1 114 ? -2.792 4.209 13.487 1.00 96.00 114 ALA A CA 1
ATOM 860 C C . ALA A 1 114 ? -2.367 2.731 13.353 1.00 96.00 114 ALA A C 1
ATOM 862 O O . ALA A 1 114 ? -1.204 2.440 13.055 1.00 96.00 114 ALA A O 1
ATOM 863 N N . ALA A 1 115 ? -3.304 1.790 13.519 1.00 95.50 115 ALA A N 1
ATOM 864 C CA . ALA A 1 115 ? -3.058 0.368 13.286 1.00 95.50 115 ALA A CA 1
ATOM 865 C C . ALA A 1 115 ? -2.746 0.071 11.810 1.00 95.50 115 ALA A C 1
ATOM 867 O O . ALA A 1 115 ? -1.780 -0.638 11.521 1.00 95.50 115 ALA A O 1
ATOM 868 N N . VAL A 1 116 ? -3.499 0.671 10.877 1.00 96.25 116 VAL A N 1
ATOM 869 C CA . VAL A 1 116 ? -3.216 0.586 9.433 1.00 96.25 116 VAL A CA 1
ATOM 870 C C . VAL A 1 116 ? -1.820 1.130 9.116 1.00 96.25 116 VAL A C 1
ATOM 872 O O . VAL A 1 116 ? -1.042 0.447 8.455 1.00 96.25 116 VAL A O 1
ATOM 875 N N . GLN A 1 117 ? -1.460 2.313 9.623 1.00 97.06 117 GLN A N 1
ATOM 876 C CA . GLN A 1 117 ? -0.137 2.908 9.388 1.00 97.06 117 GLN A CA 1
ATOM 877 C C . GLN A 1 117 ? 1.001 2.028 9.917 1.00 97.06 117 GLN A C 1
ATOM 879 O O . GLN A 1 117 ? 2.029 1.888 9.256 1.00 97.06 117 GLN A O 1
ATOM 884 N N . THR A 1 118 ? 0.810 1.414 11.086 1.00 97.00 118 THR A N 1
ATOM 885 C CA . THR A 1 118 ? 1.811 0.535 11.702 1.00 97.00 118 THR A CA 1
ATOM 886 C C . THR A 1 118 ? 2.077 -0.693 10.831 1.00 97.00 118 THR A C 1
ATOM 888 O O . THR A 1 118 ? 3.235 -1.020 10.584 1.00 97.00 118 THR A O 1
ATOM 891 N N . ALA A 1 119 ? 1.028 -1.342 10.311 1.00 95.19 119 ALA A N 1
ATOM 892 C CA . ALA A 1 119 ? 1.180 -2.480 9.403 1.00 95.19 119 ALA A CA 1
ATOM 893 C C . ALA A 1 119 ? 1.820 -2.068 8.074 1.00 95.19 119 ALA A C 1
ATOM 895 O O . ALA A 1 119 ? 2.828 -2.652 7.670 1.00 95.19 119 ALA A O 1
ATOM 896 N N . LEU A 1 120 ? 1.297 -1.013 7.438 1.00 96.75 120 LEU A N 1
ATOM 897 C CA . LEU A 1 120 ? 1.800 -0.512 6.156 1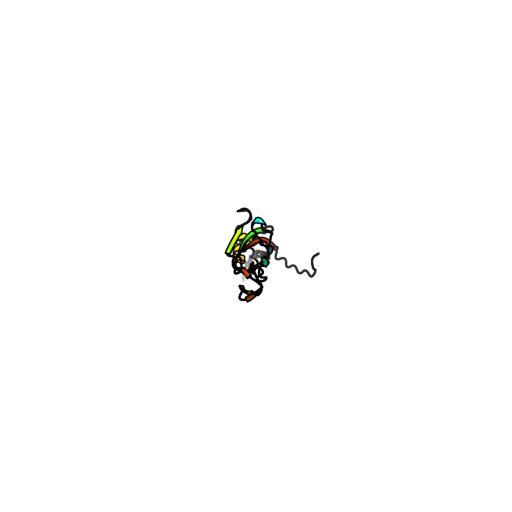.00 96.75 120 LEU A CA 1
ATOM 898 C C . LEU A 1 120 ? 3.269 -0.074 6.218 1.00 96.75 120 LEU A C 1
ATOM 900 O O . LEU A 1 120 ? 3.971 -0.200 5.220 1.00 96.75 120 LEU A O 1
ATOM 904 N N . GLY A 1 121 ? 3.767 0.362 7.380 1.00 96.56 121 GLY A N 1
ATOM 905 C CA . GLY A 1 121 ? 5.188 0.670 7.580 1.00 96.56 121 GLY A CA 1
ATOM 906 C C . GLY A 1 121 ? 6.128 -0.530 7.386 1.00 96.56 121 GLY A C 1
ATOM 907 O O . GLY A 1 121 ? 7.331 -0.345 7.205 1.00 96.56 121 GLY A O 1
ATOM 908 N N . THR A 1 122 ? 5.592 -1.753 7.401 1.00 96.00 122 THR A N 1
ATOM 909 C CA . THR A 1 122 ? 6.334 -2.994 7.125 1.00 96.00 122 THR A CA 1
ATOM 910 C C . THR A 1 122 ? 6.029 -3.585 5.753 1.00 96.00 122 THR A C 1
ATOM 912 O O . THR A 1 122 ? 6.760 -4.463 5.297 1.00 96.00 122 THR A O 1
ATOM 915 N N . TRP A 1 123 ? 4.976 -3.105 5.086 1.00 95.88 123 TRP A N 1
ATOM 916 C CA . TRP A 1 123 ? 4.558 -3.654 3.808 1.00 95.88 123 TRP A CA 1
ATOM 917 C C . TRP A 1 123 ? 5.562 -3.341 2.715 1.00 95.88 123 TRP A C 1
ATOM 919 O O . TRP A 1 123 ? 6.139 -2.251 2.636 1.00 95.88 123 TRP A O 1
ATOM 929 N N . THR A 1 124 ? 5.709 -4.300 1.813 1.00 95.75 124 THR A N 1
ATOM 930 C CA . THR A 1 124 ? 6.438 -4.103 0.570 1.00 95.75 124 THR A CA 1
ATOM 931 C C . THR A 1 124 ? 5.586 -4.493 -0.629 1.00 95.75 124 THR A C 1
ATOM 933 O O . THR A 1 124 ? 4.602 -5.227 -0.517 1.00 95.75 124 THR A O 1
ATOM 936 N N . PHE A 1 125 ? 5.975 -4.002 -1.798 1.00 95.69 125 PHE A N 1
ATOM 937 C CA . PHE A 1 125 ? 5.299 -4.238 -3.064 1.00 95.69 125 PHE A CA 1
ATOM 938 C C . PHE A 1 125 ? 6.311 -4.646 -4.134 1.00 95.69 125 PHE A C 1
ATOM 940 O O . PHE A 1 125 ? 7.507 -4.354 -4.042 1.00 95.69 125 PHE A O 1
ATOM 947 N N . THR A 1 126 ? 5.831 -5.304 -5.182 1.00 95.19 126 THR A N 1
ATOM 948 C CA . THR A 1 126 ? 6.540 -5.301 -6.465 1.00 95.19 126 THR A CA 1
ATOM 949 C C . THR A 1 126 ? 6.486 -3.889 -7.061 1.00 95.19 126 THR A C 1
ATOM 951 O O . THR A 1 126 ? 5.504 -3.175 -6.849 1.00 95.19 126 THR A O 1
ATOM 954 N N . PRO A 1 127 ? 7.531 -3.433 -7.770 1.00 95.50 127 PRO A N 1
ATOM 955 C CA . PRO A 1 127 ? 7.550 -2.081 -8.311 1.00 95.50 127 PRO A CA 1
ATOM 956 C C . PRO A 1 127 ? 6.577 -1.932 -9.485 1.00 95.50 127 PRO A C 1
ATOM 958 O O . PRO A 1 127 ? 6.381 -2.865 -10.266 1.00 95.50 127 PRO A O 1
ATOM 961 N N . LEU A 1 128 ? 6.052 -0.720 -9.678 1.00 96.50 128 LEU A N 1
ATOM 962 C CA . LEU A 1 128 ? 5.453 -0.331 -10.951 1.00 96.50 128 LEU A CA 1
ATOM 963 C C . LEU A 1 128 ? 6.576 -0.174 -11.979 1.00 96.50 128 LEU A C 1
ATOM 965 O O . LEU A 1 128 ? 7.477 0.642 -11.787 1.00 96.50 128 LEU A O 1
ATOM 969 N N . ILE A 1 129 ? 6.530 -0.923 -13.080 1.00 96.56 129 ILE A N 1
ATOM 970 C CA . ILE A 1 129 ? 7.574 -0.859 -14.112 1.00 96.56 129 ILE A CA 1
ATOM 971 C C . ILE A 1 129 ? 6.987 -0.302 -15.400 1.00 96.56 129 ILE A C 1
ATOM 973 O O . ILE A 1 129 ? 6.145 -0.943 -16.028 1.00 96.56 129 ILE A O 1
ATOM 977 N N . ARG A 1 130 ? 7.503 0.841 -15.854 1.00 96.12 130 ARG A N 1
ATOM 978 C CA . ARG A 1 130 ? 7.300 1.310 -17.228 1.00 96.12 130 ARG A CA 1
ATOM 979 C C . ARG A 1 130 ? 8.314 0.638 -18.138 1.00 96.12 130 ARG A C 1
ATOM 981 O O . ARG A 1 130 ? 9.516 0.699 -17.879 1.00 96.12 130 ARG A O 1
ATOM 988 N N . GLN A 1 131 ? 7.840 0.022 -19.214 1.00 95.44 131 GLN A N 1
ATOM 989 C CA . GLN A 1 131 ? 8.680 -0.644 -20.200 1.00 95.44 131 GLN A CA 1
ATOM 990 C C . GLN A 1 131 ? 8.452 -0.078 -21.592 1.00 95.44 131 GLN A C 1
ATOM 992 O O . GLN A 1 131 ? 7.326 -0.060 -22.086 1.00 95.44 131 GLN A O 1
ATOM 997 N N . LYS A 1 132 ? 9.541 0.289 -22.260 1.00 94.69 132 LYS A N 1
ATOM 998 C CA . LYS A 1 132 ? 9.550 0.755 -23.643 1.00 94.69 132 LYS A CA 1
ATOM 999 C C . LYS A 1 132 ? 10.292 -0.242 -24.519 1.00 94.69 132 LYS A C 1
ATOM 1001 O O . LYS A 1 132 ? 11.393 -0.692 -24.194 1.00 94.69 132 LYS A O 1
ATOM 1006 N N . ARG A 1 133 ? 9.701 -0.595 -25.662 1.00 89.81 133 ARG A N 1
ATOM 1007 C CA . ARG A 1 133 ? 10.359 -1.496 -26.619 1.00 89.81 133 ARG A CA 1
ATOM 1008 C C . ARG A 1 133 ? 11.662 -0.868 -27.123 1.00 89.81 133 ARG A C 1
ATOM 1010 O O . ARG A 1 133 ? 11.650 0.207 -27.711 1.00 89.81 133 ARG A O 1
ATOM 1017 N N . ALA A 1 134 ? 12.770 -1.579 -26.943 1.00 91.62 134 ALA A N 1
ATOM 1018 C CA . ALA A 1 134 ? 14.074 -1.222 -27.493 1.00 91.62 134 ALA A CA 1
ATOM 1019 C C . ALA A 1 134 ? 14.785 -2.506 -27.941 1.00 91.62 134 ALA A C 1
ATOM 1021 O O . ALA A 1 134 ? 15.089 -3.380 -27.129 1.00 91.62 134 ALA A O 1
ATOM 1022 N N . ARG A 1 135 ? 14.987 -2.665 -29.255 1.00 91.00 135 ARG A N 1
ATOM 1023 C CA . ARG A 1 135 ? 15.519 -3.905 -29.841 1.00 91.00 135 ARG A CA 1
ATOM 1024 C C . ARG A 1 135 ? 16.938 -4.174 -29.336 1.00 91.00 135 ARG A C 1
ATOM 1026 O O . ARG A 1 135 ? 17.791 -3.300 -29.419 1.00 91.00 135 ARG A O 1
ATOM 1033 N N . GLY A 1 136 ? 17.182 -5.392 -28.850 1.00 91.62 136 GLY A N 1
ATOM 1034 C CA . GLY A 1 136 ? 18.497 -5.825 -28.361 1.00 91.62 136 GLY A CA 1
ATOM 1035 C C . GLY A 1 136 ? 18.915 -5.225 -27.014 1.00 91.62 136 GLY A C 1
ATOM 1036 O O . GLY A 1 136 ? 20.009 -5.523 -26.548 1.00 91.62 136 GLY A O 1
ATOM 1037 N N . LYS A 1 137 ? 18.064 -4.405 -26.382 1.00 95.31 137 LYS A N 1
ATOM 1038 C CA . LYS A 1 137 ? 18.300 -3.866 -25.041 1.00 95.31 137 LYS A CA 1
ATOM 1039 C C . LYS A 1 137 ? 17.663 -4.779 -23.995 1.00 95.31 137 LYS A C 1
ATOM 1041 O O . LYS A 1 137 ? 16.537 -5.246 -24.177 1.00 95.31 137 LYS A O 1
ATOM 1046 N N . THR A 1 138 ? 18.376 -4.971 -22.894 1.00 95.81 138 THR A N 1
ATOM 1047 C CA . THR A 1 138 ? 17.859 -5.568 -21.664 1.00 95.81 138 THR A CA 1
ATOM 1048 C C . THR A 1 138 ? 18.214 -4.632 -20.521 1.00 95.81 138 THR A C 1
ATOM 1050 O O . THR A 1 138 ? 19.361 -4.197 -20.419 1.00 95.81 138 THR A O 1
ATOM 1053 N N . THR A 1 139 ? 17.245 -4.332 -19.665 1.00 97.12 139 THR A N 1
ATOM 1054 C CA . THR A 1 139 ? 17.470 -3.591 -18.427 1.00 97.12 139 THR A CA 1
ATOM 1055 C C . THR A 1 139 ? 17.423 -4.545 -17.241 1.00 97.12 139 THR A C 1
ATOM 1057 O O . THR A 1 139 ? 16.515 -5.368 -17.116 1.00 97.12 139 THR A O 1
ATOM 1060 N N . THR A 1 140 ? 18.403 -4.417 -16.352 1.00 96.75 140 THR A N 1
ATOM 1061 C CA . THR A 1 140 ? 18.439 -5.125 -15.075 1.00 96.75 140 THR A CA 1
ATOM 1062 C C . THR A 1 140 ? 17.809 -4.259 -13.988 1.00 96.75 140 THR A C 1
ATOM 1064 O O . THR A 1 140 ? 18.262 -3.141 -13.758 1.00 96.75 140 THR A O 1
ATOM 1067 N N . LEU A 1 141 ? 16.795 -4.782 -13.301 1.00 95.12 141 LEU A N 1
ATOM 1068 C CA . LEU A 1 141 ? 16.200 -4.171 -12.110 1.00 95.12 141 LEU A CA 1
ATOM 1069 C C . LEU A 1 141 ? 16.460 -5.070 -10.902 1.00 95.12 141 LEU A C 1
ATOM 1071 O O . LEU A 1 141 ? 16.431 -6.294 -11.021 1.00 95.12 141 LEU A O 1
ATOM 1075 N N . LYS A 1 142 ? 16.713 -4.474 -9.737 1.00 92.31 142 LYS A N 1
ATOM 1076 C CA . LYS A 1 142 ? 16.839 -5.209 -8.477 1.00 92.31 142 LYS A CA 1
ATOM 1077 C C . LYS A 1 142 ? 15.794 -4.699 -7.501 1.00 92.31 142 LYS A C 1
ATOM 1079 O O . LYS A 1 142 ? 15.817 -3.526 -7.149 1.00 92.31 142 LYS A O 1
ATOM 1084 N N . TYR A 1 143 ? 14.916 -5.584 -7.056 1.00 89.12 143 TYR A N 1
ATOM 1085 C CA . TYR A 1 143 ? 13.923 -5.301 -6.027 1.00 89.12 143 TYR A CA 1
ATOM 1086 C C . TYR A 1 143 ? 13.724 -6.552 -5.178 1.00 89.12 143 TYR A C 1
ATOM 1088 O O . TYR A 1 143 ? 13.960 -7.665 -5.642 1.00 89.12 143 TYR A O 1
ATOM 1096 N N . HIS A 1 144 ? 13.390 -6.361 -3.900 1.00 83.31 144 HIS A N 1
ATOM 1097 C CA . HIS A 1 144 ? 13.238 -7.458 -2.937 1.00 83.31 144 HIS A CA 1
ATOM 1098 C C . HIS A 1 144 ? 14.454 -8.420 -2.891 1.00 83.31 144 HIS A C 1
ATOM 1100 O O . HIS A 1 144 ? 14.333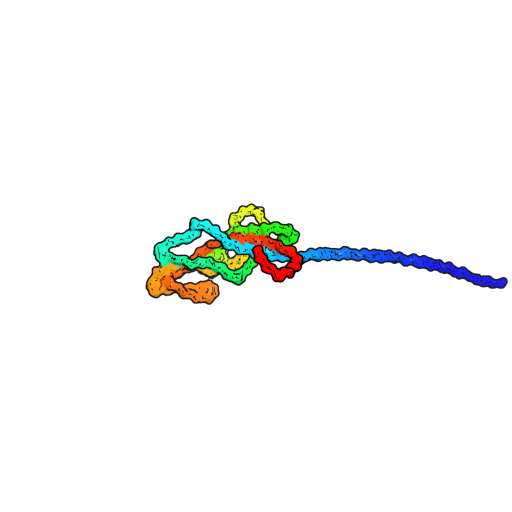 -9.631 -2.761 1.00 83.31 144 HIS A O 1
ATOM 1106 N N . GLY A 1 145 ? 15.668 -7.887 -3.080 1.00 86.06 145 GLY A N 1
ATOM 1107 C CA . GLY A 1 145 ? 16.900 -8.688 -3.113 1.00 86.06 145 GLY A CA 1
ATOM 1108 C C . GLY A 1 145 ? 17.103 -9.542 -4.374 1.00 86.06 145 GLY A C 1
ATOM 1109 O O . GLY A 1 145 ? 18.198 -10.074 -4.553 1.00 86.06 145 GLY A O 1
ATOM 1110 N N . ILE A 1 146 ? 16.122 -9.609 -5.277 1.00 88.06 146 ILE A N 1
ATOM 1111 C CA . ILE A 1 146 ? 16.137 -10.429 -6.492 1.00 88.06 146 ILE A CA 1
ATOM 1112 C C . ILE A 1 146 ? 16.524 -9.568 -7.700 1.00 88.06 146 ILE A C 1
ATOM 1114 O O . ILE A 1 146 ? 16.142 -8.402 -7.819 1.00 88.06 146 ILE A O 1
ATOM 1118 N N . THR A 1 147 ? 17.323 -10.135 -8.606 1.00 93.75 147 THR A N 1
ATOM 1119 C CA . THR A 1 147 ? 17.689 -9.504 -9.879 1.00 93.75 147 THR A CA 1
ATOM 1120 C C . THR A 1 147 ? 16.738 -9.949 -10.985 1.00 93.75 147 THR A C 1
ATOM 1122 O O . THR A 1 147 ? 16.623 -11.136 -11.276 1.00 93.75 147 THR A O 1
ATOM 1125 N N . HIS A 1 148 ? 16.116 -8.982 -11.653 1.00 92.75 148 HIS A N 1
ATOM 1126 C CA . HIS A 1 148 ? 15.169 -9.186 -12.742 1.00 92.75 148 HIS A CA 1
ATOM 1127 C C . HIS A 1 148 ? 15.734 -8.628 -14.048 1.00 92.75 148 HIS A C 1
ATOM 1129 O O . HIS A 1 148 ? 16.176 -7.480 -14.106 1.00 92.75 148 HIS A O 1
ATOM 1135 N N . GLN A 1 149 ? 15.694 -9.433 -15.109 1.00 95.31 149 GLN A N 1
ATOM 1136 C CA . GLN A 1 149 ? 16.050 -9.005 -16.462 1.00 95.31 149 GLN A CA 1
ATOM 1137 C C . GLN A 1 149 ? 14.778 -8.686 -17.246 1.00 95.31 149 GLN A C 1
ATOM 1139 O O . GLN A 1 149 ? 13.876 -9.514 -17.352 1.00 95.31 149 GLN A O 1
ATOM 1144 N N . MET A 1 150 ? 14.710 -7.479 -17.795 1.00 93.00 150 MET A N 1
ATOM 1145 C CA . MET A 1 150 ? 13.553 -6.955 -18.512 1.00 93.00 150 MET A CA 1
ATOM 1146 C C . MET A 1 150 ? 13.962 -6.626 -19.946 1.00 93.00 150 MET A C 1
ATOM 1148 O O . MET A 1 150 ? 14.921 -5.891 -20.164 1.00 93.00 150 MET A O 1
ATOM 1152 N N . THR A 1 151 ? 13.240 -7.144 -20.940 1.00 91.81 151 THR A N 1
ATOM 1153 C CA . THR A 1 151 ? 13.491 -6.788 -22.345 1.00 91.81 151 THR A CA 1
ATOM 1154 C C . THR A 1 151 ? 13.082 -5.344 -22.625 1.00 91.81 151 THR A C 1
ATOM 1156 O O . THR A 1 15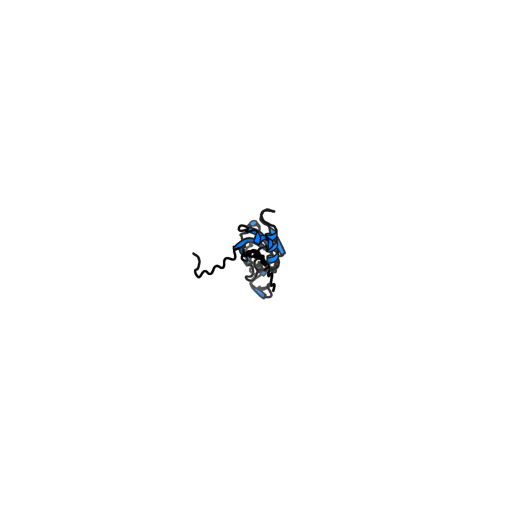1 ? 11.995 -4.914 -22.237 1.00 91.81 151 THR A O 1
ATOM 1159 N N . GLY A 1 152 ? 13.912 -4.635 -23.386 1.00 93.38 152 GLY A N 1
ATOM 1160 C CA . GLY A 1 152 ? 13.718 -3.235 -23.730 1.00 93.38 152 GLY A CA 1
ATOM 1161 C C . GLY A 1 152 ? 14.306 -2.293 -22.687 1.00 93.38 152 GLY A C 1
ATOM 1162 O O . GLY A 1 152 ? 15.184 -2.664 -21.912 1.00 93.38 152 GLY A O 1
ATOM 1163 N N . ASP A 1 153 ? 13.833 -1.052 -22.711 1.00 95.50 153 ASP A N 1
ATOM 1164 C CA . ASP A 1 153 ? 14.093 -0.096 -21.645 1.00 95.50 153 ASP A CA 1
ATOM 1165 C C . ASP A 1 153 ? 13.057 -0.286 -20.541 1.00 95.50 153 ASP A C 1
ATOM 1167 O O . ASP A 1 153 ? 11.866 -0.353 -20.838 1.00 95.50 153 ASP A O 1
ATOM 1171 N N . ALA A 1 154 ? 13.486 -0.384 -19.289 1.00 96.19 154 ALA A N 1
ATOM 1172 C CA . ALA A 1 154 ? 12.595 -0.576 -18.153 1.00 96.19 154 ALA A CA 1
ATOM 1173 C C . ALA A 1 154 ? 12.984 0.370 -17.021 1.00 96.19 154 ALA A C 1
ATOM 1175 O O . ALA A 1 154 ? 14.163 0.536 -16.715 1.00 96.19 154 ALA A O 1
ATOM 1176 N N . THR A 1 155 ? 11.995 0.980 -16.385 1.00 96.12 155 THR A N 1
ATOM 1177 C CA . THR A 1 155 ? 12.209 1.905 -15.272 1.00 96.12 155 THR A CA 1
ATOM 1178 C C . THR A 1 155 ? 11.160 1.635 -14.209 1.00 96.12 155 THR A C 1
ATOM 1180 O O . THR A 1 155 ? 9.972 1.577 -14.526 1.00 96.12 155 THR A O 1
ATOM 1183 N N . ALA A 1 156 ? 11.605 1.448 -12.968 1.00 96.81 156 ALA A N 1
ATOM 1184 C CA . ALA A 1 156 ? 10.711 1.427 -11.821 1.00 96.81 156 ALA A CA 1
ATOM 1185 C C . ALA A 1 156 ? 10.236 2.856 -11.528 1.00 96.81 156 ALA A C 1
ATOM 1187 O O . ALA A 1 156 ? 11.018 3.799 -11.641 1.00 96.81 156 ALA A O 1
ATOM 1188 N N . LEU A 1 157 ? 8.959 3.008 -11.204 1.00 96.81 157 LEU A N 1
ATOM 1189 C CA . LEU A 1 157 ? 8.325 4.285 -10.903 1.00 96.81 157 LEU A CA 1
ATOM 1190 C C . LEU A 1 157 ? 7.688 4.223 -9.514 1.00 96.81 157 LEU A C 1
ATOM 1192 O O . LEU A 1 157 ? 7.222 3.147 -9.120 1.00 96.81 157 LEU A O 1
ATOM 1196 N N . PRO A 1 158 ? 7.621 5.355 -8.793 1.00 96.81 158 PRO A N 1
ATOM 1197 C CA . PRO A 1 158 ? 6.767 5.433 -7.626 1.00 96.81 158 PRO A CA 1
ATOM 1198 C C . PRO A 1 158 ? 5.308 5.311 -8.074 1.00 96.81 158 PRO A C 1
ATOM 1200 O O . PRO A 1 158 ? 4.963 5.558 -9.231 1.00 96.81 158 PRO A O 1
ATOM 1203 N N . PHE A 1 159 ? 4.428 4.921 -7.166 1.00 96.06 159 PHE A N 1
ATOM 1204 C CA . PHE A 1 159 ? 3.005 4.814 -7.461 1.00 96.06 159 PHE A CA 1
ATOM 1205 C C . PHE A 1 159 ? 2.177 5.061 -6.209 1.00 96.06 159 PHE A C 1
ATOM 1207 O O . PHE A 1 159 ? 2.703 5.137 -5.101 1.00 96.06 159 PHE A O 1
ATOM 1214 N N . HIS A 1 160 ? 0.867 5.183 -6.383 1.00 95.56 160 HIS A N 1
ATOM 1215 C CA . HIS A 1 160 ? -0.069 5.130 -5.273 1.00 95.56 160 HIS A CA 1
ATOM 1216 C C . HIS A 1 160 ? -1.088 4.017 -5.507 1.00 95.56 160 HIS A C 1
ATOM 1218 O O . HIS A 1 160 ? -1.336 3.619 -6.647 1.00 95.56 160 HIS A O 1
ATOM 1224 N N . GLN A 1 161 ? -1.655 3.509 -4.420 1.00 94.19 161 GLN A N 1
ATOM 1225 C CA . GLN A 1 161 ? -2.808 2.617 -4.439 1.00 94.19 161 GLN A CA 1
ATOM 1226 C C . GLN A 1 161 ? -3.759 3.023 -3.325 1.00 94.19 161 GLN A C 1
ATOM 1228 O O . GLN A 1 161 ? -3.330 3.508 -2.274 1.00 94.19 161 GLN A O 1
ATOM 1233 N N . ASP A 1 162 ? -5.042 2.795 -3.564 1.00 95.06 162 ASP A N 1
ATOM 1234 C CA . ASP A 1 162 ? -6.080 3.040 -2.583 1.00 95.06 162 ASP A CA 1
ATOM 1235 C C . ASP A 1 162 ? -6.533 1.690 -2.011 1.00 95.06 162 ASP A C 1
ATOM 1237 O O . ASP A 1 162 ? -6.667 0.699 -2.733 1.00 95.06 162 ASP A O 1
ATOM 1241 N N . TYR A 1 163 ? -6.739 1.636 -0.699 1.00 94.62 163 TYR A N 1
ATOM 1242 C CA . TYR A 1 163 ? -7.152 0.430 0.018 1.00 94.62 163 TYR A CA 1
ATOM 1243 C C . TYR A 1 163 ? -8.302 0.729 0.972 1.00 94.62 163 TYR A C 1
ATOM 1245 O O . TYR A 1 163 ? -8.358 1.800 1.576 1.00 94.62 163 TYR A O 1
ATOM 1253 N N . GLU A 1 164 ? -9.175 -0.255 1.162 1.00 94.69 164 GLU A N 1
ATOM 1254 C CA . GLU A 1 164 ? -10.135 -0.317 2.259 1.00 94.69 164 GLU A CA 1
ATOM 1255 C C . GLU A 1 164 ? -9.749 -1.452 3.217 1.00 94.69 164 GLU A C 1
ATOM 1257 O O . GLU A 1 164 ? -9.624 -2.612 2.818 1.00 94.69 164 GLU A O 1
ATOM 1262 N N . PHE A 1 165 ? -9.592 -1.112 4.495 1.00 93.31 165 PHE A N 1
ATOM 1263 C CA . PHE A 1 165 ? -9.414 -2.063 5.589 1.00 93.31 165 PHE A CA 1
ATOM 1264 C C . PHE A 1 165 ? -10.718 -2.164 6.376 1.00 93.31 165 PHE A C 1
ATOM 1266 O O . PHE A 1 165 ? -11.233 -1.146 6.839 1.00 93.31 165 PHE A O 1
ATOM 1273 N N . THR A 1 166 ? -11.250 -3.374 6.545 1.00 93.75 166 THR A N 1
ATOM 1274 C CA . THR A 1 166 ? -12.464 -3.630 7.331 1.00 93.75 166 THR A CA 1
ATOM 1275 C C . THR A 1 166 ? -12.112 -4.388 8.601 1.00 93.75 166 THR A C 1
ATOM 1277 O O . THR A 1 166 ? -11.804 -5.575 8.551 1.00 93.75 166 THR A O 1
ATOM 1280 N N . PHE A 1 167 ? -12.204 -3.713 9.742 1.00 91.38 167 PHE A N 1
ATOM 1281 C CA . PHE A 1 167 ? -12.019 -4.296 11.064 1.00 91.38 167 PHE A CA 1
ATOM 1282 C C . PHE A 1 167 ? -13.332 -4.898 11.559 1.00 91.38 167 PHE A C 1
ATOM 1284 O O . PHE A 1 167 ? -14.364 -4.227 11.579 1.00 91.38 167 PHE A O 1
ATOM 1291 N N . THR A 1 168 ? -13.289 -6.155 11.987 1.00 89.94 168 THR A N 1
ATOM 1292 C CA . THR A 1 168 ? -14.425 -6.878 12.571 1.00 89.94 168 THR A CA 1
ATOM 1293 C C . THR A 1 168 ? -14.008 -7.569 13.864 1.00 89.94 168 THR A C 1
ATOM 1295 O O . THR A 1 168 ? -12.823 -7.789 14.109 1.00 89.94 168 THR A O 1
ATOM 1298 N N . GLN A 1 169 ? -14.978 -7.895 14.713 1.00 84.06 169 GLN A N 1
ATOM 1299 C CA . GLN A 1 169 ? -14.753 -8.657 15.937 1.00 84.06 169 GLN A CA 1
ATOM 1300 C C . GLN A 1 169 ? -15.552 -9.951 15.875 1.00 84.06 169 GLN A C 1
ATOM 1302 O O . GLN A 1 169 ? -16.696 -9.961 15.414 1.00 84.06 169 GLN A O 1
ATOM 1307 N N . ARG A 1 170 ? -14.959 -11.035 16.370 1.00 75.44 170 ARG A N 1
ATOM 1308 C CA . ARG A 1 170 ? -15.680 -12.266 16.688 1.00 75.44 170 ARG A CA 1
ATOM 1309 C C . ARG A 1 170 ? -15.603 -12.481 18.191 1.00 75.44 170 ARG A C 1
ATOM 1311 O O . ARG A 1 170 ? -14.521 -12.436 18.780 1.00 75.44 170 ARG A O 1
ATOM 1318 N N . ASP A 1 171 ? -16.754 -12.726 18.803 1.00 64.81 171 ASP A N 1
ATOM 1319 C CA . ASP A 1 171 ? -16.794 -13.199 20.180 1.00 64.81 171 ASP A CA 1
ATOM 1320 C C . ASP A 1 171 ? -16.153 -14.593 20.224 1.00 64.81 171 ASP A C 1
ATOM 1322 O O . ASP A 1 171 ? -16.447 -15.425 19.362 1.00 64.81 171 ASP A O 1
ATOM 1326 N N . GLY A 1 172 ? -15.285 -14.861 21.206 1.00 51.25 172 GLY A N 1
ATOM 1327 C CA . GLY A 1 172 ? -14.568 -16.133 21.392 1.00 51.25 172 GLY A CA 1
ATOM 1328 C C . GLY A 1 172 ? -15.444 -17.342 21.729 1.00 51.25 172 GLY A C 1
ATOM 1329 O O . GLY A 1 172 ? -15.028 -18.225 22.477 1.00 51.25 172 GLY A O 1
ATOM 1330 N N . ILE A 1 173 ? -16.665 -17.410 21.200 1.00 43.59 173 ILE A N 1
ATOM 1331 C CA . ILE A 1 173 ? -17.463 -18.627 21.201 1.00 43.59 173 ILE A CA 1
ATOM 1332 C C . ILE A 1 173 ? -16.751 -19.599 20.259 1.00 43.59 173 ILE A C 1
ATOM 1334 O O . ILE A 1 173 ? -16.828 -19.461 19.039 1.00 43.59 173 ILE A O 1
ATOM 1338 N N . GLY A 1 174 ? -16.015 -20.557 20.829 1.00 32.78 174 GLY A N 1
ATOM 1339 C CA . GLY A 1 174 ? -15.336 -21.608 20.076 1.00 32.78 174 GLY A CA 1
ATOM 1340 C C . GLY A 1 174 ? -16.302 -22.273 19.098 1.00 32.78 174 GLY A C 1
ATOM 1341 O O . GLY A 1 174 ? -17.206 -23.002 19.502 1.00 32.78 174 GLY A O 1
ATOM 1342 N N . PHE A 1 175 ? -16.127 -21.999 17.808 1.00 36.72 175 PHE A N 1
ATOM 1343 C CA . PHE A 1 175 ? -16.945 -22.566 16.748 1.00 36.72 175 PHE A CA 1
ATOM 1344 C C . PHE A 1 175 ? -16.147 -23.668 16.060 1.00 36.72 175 PHE A C 1
ATOM 1346 O O . PHE A 1 175 ? -15.250 -23.404 15.262 1.00 36.72 175 PHE A O 1
ATOM 1353 N N . VAL A 1 176 ? -16.468 -24.921 16.379 1.00 30.28 176 VAL A N 1
ATOM 1354 C CA . VAL A 1 176 ? -16.072 -26.060 15.548 1.00 30.28 176 VAL A CA 1
ATOM 1355 C C . VAL A 1 176 ? -17.159 -26.221 14.490 1.00 30.28 176 VAL A C 1
ATOM 1357 O O . VAL A 1 176 ? -18.229 -26.748 14.784 1.00 30.28 176 VAL A O 1
ATOM 1360 N N . SER A 1 177 ? -16.899 -25.763 13.263 1.00 35.19 177 SER A N 1
ATOM 1361 C CA . SER A 1 177 ? -17.695 -26.172 12.101 1.00 35.19 177 SER A CA 1
ATOM 1362 C C . SER A 1 177 ? -16.930 -27.178 11.266 1.00 35.19 177 SER A C 1
ATOM 1364 O O . SER A 1 177 ? -15.789 -26.944 10.873 1.00 35.19 177 SER A O 1
ATOM 1366 N N . THR A 1 178 ? -17.597 -28.287 10.961 1.00 32.31 178 THR A N 1
ATOM 1367 C CA . THR A 1 178 ? -17.169 -29.294 9.988 1.00 32.31 178 THR A CA 1
ATOM 1368 C C . THR A 1 178 ? -17.858 -29.122 8.627 1.00 32.31 178 THR A C 1
ATOM 1370 O O . THR A 1 178 ? -17.859 -30.056 7.828 1.00 32.31 178 THR A O 1
ATOM 1373 N N . GLN A 1 179 ? -18.437 -27.951 8.316 1.00 34.56 179 GLN A N 1
ATOM 1374 C CA . GLN A 1 179 ? -19.075 -27.699 7.015 1.00 34.56 179 GLN A CA 1
ATOM 1375 C C . GLN A 1 179 ? -18.725 -26.336 6.397 1.00 34.56 179 GLN A C 1
ATOM 1377 O O . GLN A 1 179 ? -18.693 -25.307 7.073 1.00 34.56 179 GLN A O 1
ATOM 1382 N N . ALA A 1 180 ? -18.480 -26.369 5.081 1.00 30.52 180 ALA A N 1
ATOM 1383 C CA . ALA A 1 180 ? -18.133 -25.230 4.230 1.00 30.52 180 ALA A CA 1
ATOM 1384 C C . ALA A 1 180 ? -19.355 -24.332 3.922 1.00 30.52 180 ALA A C 1
ATOM 1386 O O . ALA A 1 180 ? -20.460 -24.871 3.791 1.00 30.52 180 ALA A O 1
ATOM 1387 N N . PRO A 1 181 ? -19.202 -22.998 3.766 1.00 42.12 181 PRO A N 1
ATOM 1388 C CA . PRO A 1 181 ? -20.340 -22.113 3.529 1.00 42.12 181 PRO A CA 1
ATOM 1389 C C . PRO A 1 181 ? -20.733 -22.026 2.044 1.00 42.12 181 PRO A C 1
ATOM 1391 O O . PRO A 1 181 ? -19.876 -22.070 1.161 1.00 42.12 181 PRO A O 1
ATOM 1394 N N . ARG A 1 182 ? -22.050 -21.908 1.814 1.00 35.72 182 ARG A N 1
ATOM 1395 C CA . ARG A 1 182 ? -22.717 -21.561 0.546 1.00 35.72 182 ARG A CA 1
ATOM 1396 C C . ARG A 1 182 ? -22.832 -20.052 0.384 1.00 35.72 182 ARG A C 1
ATOM 1398 O O . ARG A 1 182 ? -22.963 -19.384 1.434 1.00 35.72 182 ARG A O 1
#

Solvent-accessible surface area (backbone atoms only — not comparable to full-atom values): 11535 Å² total; per-residue (Å²): 136,84,88,90,81,90,80,88,82,83,83,83,81,79,80,82,77,82,78,79,74,75,79,78,77,79,76,74,65,66,71,47,60,46,68,49,80,40,83,46,90,63,68,74,89,78,53,83,85,82,56,96,68,50,50,73,44,80,54,46,71,51,91,82,49,64,77,46,61,64,50,70,90,53,60,86,66,70,61,73,76,46,77,48,41,32,40,37,33,28,40,46,66,12,41,57,78,48,78,44,75,69,57,67,90,80,77,61,70,67,59,57,57,52,27,43,52,60,28,43,70,72,31,47,34,49,40,31,29,47,31,36,80,37,91,96,40,69,28,81,47,75,48,91,94,43,82,44,84,38,79,10,44,62,44,62,35,61,49,72,54,28,34,39,37,38,42,41,72,45,75,51,70,84,76,88,72,94,71,85,88,131

Secondary structure (DSSP, 8-state):
---------------------PPPP--PPPEEEEEEEEEEPPPGGGSPP--TTEEEE---B-TTPPPPPPPHHHHTTTPPPEEEEEEEEE-TTSBEEEEEE-SPTTSS-HHHHHHHHHHHTT-BBPPEEEEE--TT-EEEEEETTEEEEEESEEEEE-EEEEEEEEEEEEE-------S---

Radius of gyration: 33.23 Å; Cα contacts (8 Å, |Δi|>4): 291; chains: 1; bounding box: 44×50×137 Å

Mean predicted aligned error: 12.58 Å

Nearest PDB structures (foldseek):
  6i97-assembly1_E  TM=8.504E-01  e=5.690E-04  Pseudomonas aeruginosa
  1u07-assembly1_B  TM=6.647E-01  e=1.839E-03  Escherichia coli
  8rd6-assembly1_A  TM=6.229E-01  e=7.863E-03  Salmonella enterica
  7zc8-assembly1_B  TM=6.890E-01  e=4.970E-02  Pectobacterium carotovorum
  2grx-assembly2_D  TM=6.800E-01  e=4.699E-02  Escherichia coli

Foldseek 3Di:
DDDDDDDDDDDDDDDDDDPDDDPDDPPFFDKAKDKDKDWDDDDPVQDDDADPQKDKDDKDWDPPQDAFGDPPVCRVVQDAKDKWKWKFKAFLQFATDDIDTPDDPPPDDCVVVVSRVVSSNPIGMHFIKMFGADPPDWDWDDHPNDIDIHHHDIGTGMDMTMMMMIMHMDRNPDDDDPDDDD

pLDDT: mean 80.17, std 20.12, range [30.28, 97.94]

Sequence (182 aa):
MNLHRICAIALCGVVAGCAAKKPAELVEPDRIGDVGILAIEAAPADSYPVDTGERFVYPAPWDDNPPPSYPELLLSQRLPPVRVKIRLIVDEGGRVQQTTLLDAPGQNDPAFFAAVQTALGTWTFTPLIRQKRARGKTTTLKYHGITHQMTGDATALPFHQDYEFTFTQRDGIGFVSTQAPR